Protein AF-0000000074257442 (afdb_homodimer)

Nearest PDB structures (foldseek):
  2ouw-assembly1_B  TM=8.593E-01  e=5.224E-04  Rhodospirillum rubrum
  3bey-assembly1_F  TM=8.291E-01  e=3.309E-03  Methanothermobacter thermautotrophicus str. Delta H
  2cwq-assembly1_C-2  TM=7.389E-01  e=6.241E-03  Thermus thermophilus HB8
  2cwq-assembly1_A  TM=7.006E-01  e=1.763E-02  Thermus thermophilus HB8
  1p8c-assembly1_A  TM=5.938E-01  e=1.399E-02  Thermotoga maritima

Radius of gyration: 20.33 Å; Cα contacts (8 Å, |Δi|>4): 315; chains: 2; bounding box: 44×50×46 Å

Secondary structure (DSSP, 8-state):
---HHHHHHHHHHHSS--GGGGGS-HHHHHHHHHHIIIIIIS--SS-HHHHHHHHHHHHHHTT-HHHHHHHHHHHHHTT--HHHHHHHHHHHHHHHHHHHHHHHTT--HHHHHHHHHHHHHHHHHHHHHHHHH-/---HHHHHHHHHHHSS--GGGGGS-HHHHHHHHHHIIIIIIS--SS-HHHHHHHHHHHHHHTT-HHHHHHHHHHHHHTT--HHHHHHHHHHHHHHHHHHHHHHHTT--HHHHHHHHHHHHHHHHHHHHHHHHH-

Organism: NCBI:txid2743089

InterPro domains:
  IPR003779 Alkyl hydroperoxide reductase AhpD/CMD-like [PF02627] (36-105)
  IPR004675 Alkylhydroperoxidase AhpD core [TIGR00778] (45-93)
  IPR029032 AhpD-like [G3DSA:1.20.1290.10] (2-115)
  IPR029032 AhpD-like [SSF69118] (10-112)

Sequence (268 aa):
MVSDRTRGEIEEYLGQVPSWLESLSDPAADHSWGVVRDLELGETALPNREKSLVALGAAAAMNCPYCIRFHTEEAKLHDVSDEGLAEAVNVAANVKYFSTILHGAEVDMDAFATETDEIAEHIREQEAAAAGADMVSDRTRGEIEEYLGQVPSWLESLSDPAADHSWGVVRDLELGETALPNREKSLVALGAAAAMNCPYCIRFHTEEAKLHDVSDEGLAEAVNVAANVKYFSTILHGAEVDMDAFATETDEIAEHIREQEAAAAGAD

Foldseek 3Di:
DADPVQQVVCCVVVVHDDPCLVVDDPVCSNVVSVCCVPPQVHDDPDDNLVSLLVQCLVCLLVVPPVSVVVSVVSNVVVPQDPVNSVVSNVVSVVVNVVVCVCVVVVPDPVVVVVVVVVVVVVVVVVVVVVVVVD/DADPVQQVVCCVVVVHDDPCLVVDDPVCSPVVSVCCVPPQVHDDPDDNLVVLLVQCLVCLLVVPPVSVVVSVVSNVVVPQDPVNSVVSNVVSVVVNVVVCVCVVVVPDPVVVVVVVVVVVVVVVVVVVVVVVVD

pLDDT: mean 96.99, std 4.07, range [66.0, 99.0]

Solvent-accessible surface area (backbone atoms only — not comparable to full-atom values): 13978 Å² total; per-residue (Å²): 80,58,47,71,71,54,45,53,54,38,28,70,65,36,68,44,69,66,72,72,55,67,69,37,54,53,92,45,26,52,57,54,49,48,48,46,49,56,62,61,71,28,92,59,82,48,55,53,49,54,49,24,40,11,33,25,5,14,19,50,54,66,68,36,69,68,44,34,53,50,25,49,55,49,22,44,77,55,68,47,47,73,65,30,52,52,47,38,46,50,44,11,50,48,49,53,51,51,49,51,52,44,60,74,62,59,58,57,63,67,61,50,52,53,52,47,50,52,27,52,49,42,41,52,50,50,51,52,52,54,63,70,70,109,80,59,46,69,69,55,45,54,52,39,26,69,64,36,67,44,70,67,72,73,56,66,70,36,54,51,91,45,25,53,57,55,49,48,47,46,50,56,62,60,70,28,93,59,82,49,56,52,48,55,50,22,41,11,32,26,4,13,20,50,55,65,69,36,70,68,44,33,55,50,26,47,56,48,22,45,77,54,68,47,46,73,66,31,52,52,47,39,46,50,46,10,50,50,50,53,52,52,49,51,50,43,59,73,63,60,59,56,62,67,60,50,50,52,52,48,51,52,27,50,50,43,40,52,51,50,53,50,51,57,62,71,70,110

Structure (mmCIF, N/CA/C/O backbone):
data_AF-0000000074257442-model_v1
#
loop_
_entity.id
_entity.type
_entity.pdbx_description
1 polymer 'Carboxymuconolactone decarboxylase family protein'
#
loop_
_atom_site.group_PDB
_atom_site.id
_atom_site.type_symbol
_atom_site.label_atom_id
_atom_site.label_alt_id
_atom_site.label_comp_id
_atom_site.label_asym_id
_atom_site.label_entity_id
_atom_site.label_seq_id
_atom_site.pdbx_PDB_ins_code
_atom_site.Cartn_x
_atom_site.Cartn_y
_atom_site.Cartn_z
_atom_site.occupancy
_atom_site.B_iso_or_equiv
_atom_site.auth_seq_id
_atom_site.auth_comp_id
_atom_site.auth_asym_id
_atom_site.auth_atom_id
_atom_site.pdbx_PDB_model_num
ATOM 1 N N . MET A 1 1 ? -9.172 -20.734 -19.703 1 86.62 1 MET A N 1
ATOM 2 C CA . MET A 1 1 ? -7.926 -21.312 -19.203 1 86.62 1 MET A CA 1
ATOM 3 C C . MET A 1 1 ? -6.719 -20.625 -19.828 1 86.62 1 MET A C 1
ATOM 5 O O . MET A 1 1 ? -6.801 -20.109 -20.953 1 86.62 1 MET A O 1
ATOM 9 N N . VAL A 1 2 ? -5.566 -20.594 -18.938 1 92.81 2 VAL A N 1
ATOM 10 C CA . VAL A 1 2 ? -4.332 -20.047 -19.484 1 92.81 2 VAL A CA 1
ATOM 11 C C . VAL A 1 2 ? -3.822 -20.953 -20.609 1 92.81 2 VAL A C 1
ATOM 13 O O . VAL A 1 2 ? -4.059 -22.156 -20.594 1 92.81 2 VAL A O 1
ATOM 16 N N . SER A 1 3 ? -3.15 -20.391 -21.609 1 95.94 3 SER A N 1
ATOM 17 C CA . SER A 1 3 ? -2.549 -21.156 -22.703 1 95.94 3 SER A CA 1
ATOM 18 C C . SER A 1 3 ? -1.467 -22.094 -22.188 1 95.94 3 SER A C 1
ATOM 20 O O . SER A 1 3 ? -0.98 -21.938 -21.062 1 95.94 3 SER A O 1
ATOM 22 N N . ASP A 1 4 ? -1.074 -23 -23.031 1 95.75 4 ASP A N 1
ATOM 23 C CA . ASP A 1 4 ? -0.027 -23.953 -22.672 1 95.75 4 ASP A CA 1
ATOM 24 C C . ASP A 1 4 ? 1.296 -23.234 -22.406 1 95.75 4 ASP A C 1
ATOM 26 O O . ASP A 1 4 ? 2.029 -23.578 -21.484 1 95.75 4 ASP A O 1
ATOM 30 N N . ARG A 1 5 ? 1.595 -22.359 -23.25 1 96.19 5 ARG A N 1
ATOM 31 C CA . ARG A 1 5 ? 2.816 -21.594 -23.078 1 96.19 5 ARG A CA 1
ATOM 32 C C . ARG A 1 5 ? 2.82 -20.859 -21.734 1 96.19 5 ARG A C 1
ATOM 34 O O . ARG A 1 5 ? 3.805 -20.922 -21 1 96.19 5 ARG A O 1
ATOM 41 N N . THR A 1 6 ? 1.759 -20.156 -21.422 1 96.75 6 THR A N 1
ATOM 42 C CA . THR A 1 6 ? 1.626 -19.422 -20.172 1 96.75 6 THR A CA 1
ATOM 43 C C . THR A 1 6 ? 1.656 -20.375 -18.984 1 96.75 6 THR A C 1
ATOM 45 O O . THR A 1 6 ? 2.25 -20.062 -17.953 1 96.75 6 THR A O 1
ATOM 48 N N . ARG A 1 7 ? 0.998 -21.438 -19.156 1 97 7 ARG A N 1
ATOM 49 C CA . ARG A 1 7 ? 1.011 -22.453 -18.109 1 97 7 ARG A CA 1
ATOM 50 C C . ARG A 1 7 ? 2.438 -22.891 -17.781 1 97 7 ARG A C 1
ATOM 52 O O . ARG A 1 7 ? 2.791 -23.016 -16.609 1 97 7 ARG A O 1
ATOM 59 N N . GLY A 1 8 ? 3.236 -23.203 -18.75 1 97 8 GLY A N 1
ATOM 60 C CA . GLY A 1 8 ? 4.633 -23.562 -18.547 1 97 8 GLY A CA 1
ATOM 61 C C . GLY A 1 8 ? 5.422 -22.484 -17.812 1 97 8 GLY A C 1
ATOM 62 O O . GLY A 1 8 ? 6.223 -22.797 -16.922 1 97 8 GLY A O 1
ATOM 63 N N . GLU A 1 9 ? 5.234 -21.281 -18.188 1 96.19 9 GLU A N 1
ATOM 64 C CA . GLU A 1 9 ? 5.906 -20.156 -17.531 1 96.19 9 GLU A CA 1
ATOM 65 C C . GLU A 1 9 ? 5.539 -20.078 -16.047 1 96.19 9 GLU A C 1
ATOM 67 O O . GLU A 1 9 ? 6.406 -19.875 -15.203 1 96.19 9 GLU A O 1
ATOM 72 N N . ILE A 1 10 ? 4.258 -20.172 -15.797 1 97.88 10 ILE A N 1
ATOM 73 C CA . ILE A 1 10 ? 3.77 -20.094 -14.422 1 97.88 10 ILE A CA 1
ATOM 74 C C . ILE A 1 10 ? 4.391 -21.219 -13.594 1 97.88 10 ILE A C 1
ATOM 76 O O . ILE A 1 10 ? 4.887 -20.969 -12.484 1 97.88 10 ILE A O 1
ATOM 80 N N . GLU A 1 11 ? 4.375 -22.422 -14.086 1 97.56 11 GLU A N 1
ATOM 81 C CA . GLU A 1 11 ? 4.949 -23.578 -13.383 1 97.56 11 GLU A CA 1
ATOM 82 C C . GLU A 1 11 ? 6.434 -23.359 -13.102 1 97.56 11 GLU A C 1
ATOM 84 O O . GLU A 1 11 ? 6.93 -23.75 -12.039 1 97.56 11 GLU A O 1
ATOM 89 N N . GLU A 1 12 ? 7.086 -22.828 -14.023 1 95.75 12 GLU A N 1
ATOM 90 C CA . GLU A 1 12 ? 8.508 -22.562 -13.852 1 95.75 12 GLU A CA 1
ATOM 91 C C . GLU A 1 12 ? 8.758 -21.578 -12.711 1 95.75 12 GLU A C 1
ATOM 93 O O . GLU A 1 12 ? 9.641 -21.781 -11.883 1 95.75 12 GLU A O 1
ATOM 98 N N . TYR A 1 13 ? 7.984 -20.578 -12.609 1 95.06 13 TYR A N 1
ATOM 99 C CA . TYR A 1 13 ? 8.203 -19.516 -11.641 1 95.06 13 TYR A CA 1
ATOM 100 C C . TYR A 1 13 ? 7.637 -19.891 -10.273 1 95.06 13 TYR A C 1
ATOM 102 O O . TYR A 1 13 ? 8.266 -19.625 -9.242 1 95.06 13 TYR A O 1
ATOM 110 N N . LEU A 1 14 ? 6.445 -20.438 -10.312 1 97.44 14 LEU A N 1
ATOM 111 C CA . LEU A 1 14 ? 5.707 -20.625 -9.062 1 97.44 14 LEU A CA 1
ATOM 112 C C . LEU A 1 14 ? 5.773 -22.078 -8.609 1 97.44 14 LEU A C 1
ATOM 114 O O . LEU A 1 14 ? 5.328 -22.406 -7.504 1 97.44 14 LEU A O 1
ATOM 118 N N . GLY A 1 15 ? 6.23 -22.984 -9.461 1 97.88 15 GLY A N 1
ATOM 119 C CA . GLY A 1 15 ? 6.316 -24.406 -9.133 1 97.88 15 GLY A CA 1
ATOM 120 C C . GLY A 1 15 ? 5.012 -25.141 -9.352 1 97.88 15 GLY A C 1
ATOM 121 O O . GLY A 1 15 ? 4.965 -26.375 -9.25 1 97.88 15 GLY A O 1
ATOM 122 N N . GLN A 1 16 ? 4.008 -24.469 -9.602 1 98.06 16 GLN A N 1
ATOM 123 C CA . GLN A 1 16 ? 2.668 -24.969 -9.883 1 98.06 16 GLN A CA 1
ATOM 124 C C . GLN A 1 16 ? 1.818 -23.906 -10.578 1 98.06 16 GLN A C 1
ATOM 126 O O . GLN A 1 16 ? 2.182 -22.734 -10.594 1 98.06 16 GLN A O 1
ATOM 131 N N . VAL A 1 17 ? 0.738 -24.328 -11.133 1 97.31 17 VAL A N 1
ATOM 132 C CA . VAL A 1 17 ? -0.287 -23.391 -11.594 1 97.31 17 VAL A CA 1
ATOM 133 C C . VAL A 1 17 ? -1.359 -23.234 -10.523 1 97.31 17 VAL A C 1
ATOM 135 O O . VAL A 1 17 ? -2.098 -24.172 -10.227 1 97.31 17 VAL A O 1
ATOM 138 N N . PRO A 1 18 ? -1.402 -22.047 -9.922 1 96.81 18 PRO A N 1
ATOM 139 C CA . PRO A 1 18 ? -2.432 -21.875 -8.898 1 96.81 18 PRO A CA 1
ATOM 140 C C . PRO A 1 18 ? -3.828 -22.234 -9.398 1 96.81 18 PRO A C 1
ATOM 142 O O . PRO A 1 18 ? -4.203 -21.875 -10.516 1 96.81 18 PRO A O 1
ATOM 145 N N . SER A 1 19 ? -4.605 -22.938 -8.523 1 96 19 SER A N 1
ATOM 146 C CA . SER A 1 19 ? -5.918 -23.438 -8.914 1 96 19 SER A CA 1
ATOM 147 C C . SER A 1 19 ? -6.883 -22.281 -9.203 1 96 19 SER A C 1
ATOM 149 O O . SER A 1 19 ? -7.762 -22.406 -10.055 1 96 19 SER A O 1
ATOM 151 N N . TRP A 1 20 ? -6.723 -21.203 -8.453 1 94.38 20 TRP A N 1
ATOM 152 C CA . TRP A 1 20 ? -7.664 -20.094 -8.57 1 94.38 20 TRP A CA 1
ATOM 153 C C . TRP A 1 20 ? -7.539 -19.422 -9.93 1 94.38 20 TRP A C 1
ATOM 155 O O . TRP A 1 20 ? -8.406 -18.625 -10.32 1 94.38 20 TRP A O 1
ATOM 165 N N . LEU A 1 21 ? -6.508 -19.656 -10.672 1 95.62 21 LEU A N 1
ATOM 166 C CA . LEU A 1 21 ? -6.383 -19.125 -12.023 1 95.62 21 LEU A CA 1
ATOM 167 C C . LEU A 1 21 ? -7.492 -19.656 -12.922 1 95.62 21 LEU A C 1
ATOM 169 O O . LEU A 1 21 ? -7.828 -19.031 -13.938 1 95.62 21 LEU A O 1
ATOM 173 N N . GLU A 1 22 ? -8.039 -20.766 -12.594 1 94.44 22 GLU A N 1
ATOM 174 C CA . GLU A 1 22 ? -9.133 -21.375 -13.359 1 94.44 22 GLU A CA 1
ATOM 175 C C . GLU A 1 22 ? -10.391 -20.516 -13.289 1 94.44 22 GLU A C 1
ATOM 177 O O . GLU A 1 22 ? -11.32 -20.703 -14.078 1 94.44 22 GLU A O 1
ATOM 182 N N . SER A 1 23 ? -10.438 -19.609 -12.344 1 95.75 23 SER A N 1
ATOM 183 C CA . SER A 1 23 ? -11.594 -18.734 -12.188 1 95.75 23 SER A CA 1
ATOM 184 C C . SER A 1 23 ? -11.562 -17.578 -13.188 1 95.75 23 SER A C 1
ATOM 186 O O . SER A 1 23 ? -12.523 -16.828 -13.305 1 95.75 23 SER A O 1
ATOM 188 N N . LEU A 1 24 ? -10.477 -17.406 -13.906 1 97.12 24 LEU A N 1
ATOM 189 C CA . LEU A 1 24 ? -10.359 -16.359 -14.914 1 97.12 24 LEU A CA 1
ATOM 190 C C . LEU A 1 24 ? -11.016 -16.797 -16.219 1 97.12 24 LEU A C 1
ATOM 192 O O . LEU A 1 24 ? -10.906 -17.953 -16.625 1 97.12 24 LEU A O 1
ATOM 196 N N . SER A 1 25 ? -11.719 -15.812 -16.844 1 96.75 25 SER A N 1
ATOM 197 C CA . SER A 1 25 ? -12.234 -16.078 -18.188 1 96.75 25 SER A CA 1
ATOM 198 C C . SER A 1 25 ? -11.109 -16.234 -19.203 1 96.75 25 SER A C 1
ATOM 200 O O . SER A 1 25 ? -10.062 -15.594 -19.062 1 96.75 25 SER A O 1
ATOM 202 N N . ASP A 1 26 ? -11.398 -16.938 -20.234 1 95.5 26 ASP A N 1
ATOM 203 C CA . ASP A 1 26 ? -10.375 -17.281 -21.219 1 95.5 26 ASP A CA 1
ATOM 204 C C . ASP A 1 26 ? -9.75 -16.016 -21.812 1 95.5 26 ASP A C 1
ATOM 206 O O . ASP A 1 26 ? -8.523 -15.906 -21.891 1 95.5 26 ASP A O 1
ATOM 210 N N . PRO A 1 27 ? -10.469 -15.039 -22.172 1 97 27 PRO A N 1
ATOM 211 C CA . PRO A 1 27 ? -9.875 -13.852 -22.797 1 97 27 PRO A CA 1
ATOM 212 C C . PRO A 1 27 ? -8.992 -13.055 -21.828 1 97 27 PRO A C 1
ATOM 214 O O . PRO A 1 27 ? -8.164 -12.25 -22.266 1 97 27 PRO A O 1
ATOM 217 N N . ALA A 1 28 ? -9.117 -13.344 -20.578 1 97.69 28 ALA A N 1
ATOM 218 C CA . ALA A 1 28 ? -8.398 -12.547 -19.578 1 97.69 28 ALA A CA 1
ATOM 219 C C . ALA A 1 28 ? -7.207 -13.312 -19.016 1 97.69 28 ALA A C 1
ATOM 221 O O . ALA A 1 28 ? -6.297 -12.719 -18.438 1 97.69 28 ALA A O 1
ATOM 222 N N . ALA A 1 29 ? -7.254 -14.586 -19.141 1 97.12 29 ALA A N 1
ATOM 223 C CA . ALA A 1 29 ? -6.371 -15.453 -18.359 1 97.12 29 ALA A CA 1
ATOM 224 C C . ALA A 1 29 ? -4.906 -15.156 -18.672 1 97.12 29 ALA A C 1
ATOM 226 O O . ALA A 1 29 ? -4.137 -14.805 -17.781 1 97.12 29 ALA A O 1
ATOM 227 N N . ASP A 1 30 ? -4.469 -15.172 -19.938 1 97.69 30 ASP A N 1
ATOM 228 C CA . ASP A 1 30 ? -3.074 -14.961 -20.312 1 97.69 30 ASP A CA 1
ATOM 229 C C . ASP A 1 30 ? -2.641 -13.523 -20.016 1 97.69 30 ASP A C 1
ATOM 231 O O . ASP A 1 30 ? -1.504 -13.289 -19.609 1 97.69 30 ASP A O 1
ATOM 235 N N . HIS A 1 31 ? -3.527 -12.633 -20.266 1 97.88 31 HIS A N 1
ATOM 236 C CA . HIS A 1 31 ? -3.215 -11.227 -20.016 1 97.88 31 HIS A CA 1
ATOM 237 C C . HIS A 1 31 ? -3.041 -10.961 -18.531 1 97.88 31 HIS A C 1
ATOM 239 O O . HIS A 1 31 ? -2.188 -10.164 -18.125 1 97.88 31 HIS A O 1
ATOM 245 N N . SER A 1 32 ? -3.883 -11.625 -17.703 1 97.69 32 SER A N 1
ATOM 246 C CA . SER A 1 32 ? -3.766 -11.477 -16.25 1 97.69 32 SER A CA 1
ATOM 247 C C . SER A 1 32 ? -2.4 -11.953 -15.766 1 97.69 32 SER A C 1
ATOM 249 O O . SER A 1 32 ? -1.768 -11.289 -14.945 1 97.69 32 SER A O 1
ATOM 251 N N . TRP A 1 33 ? -1.953 -13.039 -16.266 1 96.56 33 TRP A N 1
ATOM 252 C CA . TRP A 1 33 ? -0.615 -13.508 -15.93 1 96.56 33 TRP A CA 1
ATOM 253 C C . TRP A 1 33 ? 0.449 -12.547 -16.438 1 96.56 33 TRP A C 1
ATOM 255 O O . TRP A 1 33 ? 1.463 -12.32 -15.781 1 96.56 33 TRP A O 1
ATOM 265 N N . GLY A 1 34 ? 0.272 -12.055 -17.656 1 97.38 34 GLY A N 1
ATOM 266 C CA . GLY A 1 34 ? 1.213 -11.094 -18.219 1 97.38 34 GLY A CA 1
ATOM 267 C C . GLY A 1 34 ? 1.457 -9.906 -17.297 1 97.38 34 GLY A C 1
ATOM 268 O O . GLY A 1 34 ? 2.596 -9.461 -17.141 1 97.38 34 GLY A O 1
ATOM 269 N N . VAL A 1 35 ? 0.395 -9.414 -16.703 1 97.81 35 VAL A N 1
ATOM 270 C CA . VAL A 1 35 ? 0.513 -8.281 -15.789 1 97.81 35 VAL A CA 1
ATOM 271 C C . VAL A 1 35 ? 1.326 -8.695 -14.562 1 97.81 35 VAL A C 1
ATOM 273 O O . VAL A 1 35 ? 2.232 -7.977 -14.141 1 97.81 35 VAL A O 1
ATOM 276 N N . VAL A 1 36 ? 1.017 -9.859 -13.992 1 97.38 36 VAL A N 1
ATOM 277 C CA . VAL A 1 36 ? 1.759 -10.359 -12.844 1 97.38 36 VAL A CA 1
ATOM 278 C C . VAL A 1 36 ? 3.234 -10.516 -13.203 1 97.38 36 VAL A C 1
ATOM 280 O O . VAL A 1 36 ? 4.109 -9.992 -12.508 1 97.38 36 VAL A O 1
ATOM 283 N N . ARG A 1 37 ? 3.568 -11.148 -14.281 1 96.31 37 ARG A N 1
ATOM 284 C CA . ARG A 1 37 ? 4.922 -11.438 -14.742 1 96.31 37 ARG A CA 1
ATOM 285 C C . ARG A 1 37 ? 5.715 -10.156 -14.969 1 96.31 37 ARG A C 1
ATOM 287 O O . ARG A 1 37 ? 6.82 -10 -14.438 1 96.31 37 ARG A O 1
ATOM 294 N N . ASP A 1 38 ? 5.148 -9.242 -15.719 1 97.94 38 ASP A N 1
ATOM 295 C CA . ASP A 1 38 ? 5.91 -8.094 -16.188 1 97.94 38 ASP A CA 1
ATOM 296 C C . ASP A 1 38 ? 5.93 -6.984 -15.133 1 97.94 38 ASP A C 1
ATOM 298 O O . ASP A 1 38 ? 6.93 -6.281 -14.977 1 97.94 38 ASP A O 1
ATOM 302 N N . LEU A 1 39 ? 4.867 -6.789 -14.375 1 98.19 39 LEU A N 1
ATOM 303 C CA . LEU A 1 39 ? 4.773 -5.707 -13.406 1 98.19 39 LEU A CA 1
ATOM 304 C C . LEU A 1 39 ? 5.25 -6.164 -12.031 1 98.19 39 LEU A C 1
ATOM 306 O O . LEU A 1 39 ? 6.102 -5.52 -11.414 1 98.19 39 LEU A O 1
ATOM 310 N N . GLU A 1 40 ? 4.719 -7.242 -11.578 1 96.31 40 GLU A N 1
ATOM 311 C CA . GLU A 1 40 ? 4.949 -7.629 -10.188 1 96.31 40 GLU A CA 1
ATOM 312 C C . GLU A 1 40 ? 6.27 -8.383 -10.039 1 96.31 40 GLU A C 1
ATOM 314 O O . GLU A 1 40 ? 7.004 -8.172 -9.078 1 96.31 40 GLU A O 1
ATOM 319 N N . LEU A 1 41 ? 6.582 -9.242 -11 1 95.19 41 LEU A N 1
ATOM 320 C CA . LEU A 1 41 ? 7.762 -10.086 -10.875 1 95.19 41 LEU A CA 1
ATOM 321 C C . LEU A 1 41 ? 8.953 -9.477 -11.617 1 95.19 41 LEU A C 1
ATOM 323 O O . LEU A 1 41 ? 10.102 -9.789 -11.312 1 95.19 41 LEU A O 1
ATOM 327 N N . GLY A 1 42 ? 8.633 -8.648 -12.641 1 95.94 42 GLY A N 1
ATOM 328 C CA . GLY A 1 42 ? 9.68 -8.094 -13.484 1 95.94 42 GLY A CA 1
ATOM 329 C C . GLY A 1 42 ? 10.461 -6.984 -12.805 1 95.94 42 GLY A C 1
ATOM 330 O O . GLY A 1 42 ? 10.055 -6.48 -11.758 1 95.94 42 GLY A O 1
ATOM 331 N N . GLU A 1 43 ? 11.672 -6.711 -13.406 1 97 43 GLU A N 1
ATOM 332 C CA . GLU A 1 43 ? 12.445 -5.543 -13 1 97 43 GLU A CA 1
ATOM 333 C C . GLU A 1 43 ? 11.875 -4.266 -13.602 1 97 43 GLU A C 1
ATOM 335 O O . GLU A 1 43 ? 11.852 -4.105 -14.828 1 97 43 GLU A O 1
ATOM 340 N N . THR A 1 44 ? 11.383 -3.398 -12.766 1 98.06 44 THR A N 1
ATOM 341 C CA . THR A 1 44 ? 10.766 -2.145 -13.18 1 98.06 44 THR A CA 1
ATOM 342 C C . THR A 1 44 ? 11.328 -0.972 -12.383 1 98.06 44 THR A C 1
ATOM 344 O O . THR A 1 44 ? 12.445 -1.044 -11.867 1 98.06 44 THR A O 1
ATOM 347 N N . ALA A 1 45 ? 10.625 0.165 -12.383 1 98.56 45 ALA A N 1
ATOM 348 C CA . ALA A 1 45 ? 11.102 1.358 -11.688 1 98.56 45 ALA A CA 1
ATOM 349 C C . ALA A 1 45 ? 11.156 1.133 -10.18 1 98.56 45 ALA A C 1
ATOM 351 O O . ALA A 1 45 ? 12.016 1.687 -9.492 1 98.56 45 ALA A O 1
ATOM 352 N N . LEU A 1 46 ? 10.188 0.382 -9.633 1 98.75 46 LEU A N 1
ATOM 353 C CA . LEU A 1 46 ? 10.195 0.009 -8.219 1 98.75 46 LEU A CA 1
ATOM 354 C C . LEU A 1 46 ? 10.82 -1.372 -8.031 1 98.75 46 LEU A C 1
ATOM 356 O O . LEU A 1 46 ? 10.508 -2.303 -8.781 1 98.75 46 LEU A O 1
ATOM 360 N N . PRO A 1 47 ? 11.742 -1.463 -7.066 1 98.62 47 PRO A N 1
ATOM 361 C CA . PRO A 1 47 ? 12.188 -2.809 -6.699 1 98.62 47 PRO A CA 1
ATOM 362 C C . PRO A 1 47 ? 11.039 -3.703 -6.23 1 98.62 47 PRO A C 1
ATOM 364 O O . PRO A 1 47 ? 10.039 -3.207 -5.707 1 98.62 47 PRO A O 1
ATOM 367 N N . ASN A 1 48 ? 11.195 -5.02 -6.348 1 98.38 48 ASN A N 1
ATOM 368 C CA . ASN A 1 48 ? 10.148 -5.977 -6.016 1 98.38 48 ASN A CA 1
ATOM 369 C C . ASN A 1 48 ? 9.75 -5.887 -4.543 1 98.38 48 ASN A C 1
ATOM 371 O O . ASN A 1 48 ? 8.586 -6.082 -4.195 1 98.38 48 ASN A O 1
ATOM 375 N N . ARG A 1 49 ? 10.734 -5.609 -3.654 1 98.69 49 ARG A N 1
ATOM 376 C CA . ARG A 1 49 ? 10.414 -5.402 -2.244 1 98.69 49 ARG A CA 1
ATOM 377 C C . ARG A 1 49 ? 9.391 -4.289 -2.074 1 98.69 49 ARG A C 1
ATOM 379 O O . ARG A 1 49 ? 8.406 -4.449 -1.343 1 98.69 49 ARG A O 1
ATOM 386 N N . GLU A 1 50 ? 9.609 -3.195 -2.738 1 98.94 50 GLU A N 1
ATOM 387 C CA . GLU A 1 50 ? 8.695 -2.061 -2.639 1 98.94 50 GLU A CA 1
ATOM 388 C C . GLU A 1 50 ? 7.332 -2.391 -3.248 1 98.94 50 GLU A C 1
ATOM 390 O O . GLU A 1 50 ? 6.293 -2.02 -2.695 1 98.94 50 GLU A O 1
ATOM 395 N N . LYS A 1 51 ? 7.312 -3.078 -4.375 1 98.94 51 LYS A N 1
ATOM 396 C CA . LYS A 1 51 ? 6.043 -3.477 -4.973 1 98.94 51 LYS A CA 1
ATOM 397 C C . LYS A 1 51 ? 5.258 -4.398 -4.043 1 98.94 51 LYS A C 1
ATOM 399 O O . LYS A 1 51 ? 4.035 -4.297 -3.945 1 98.94 51 LYS A O 1
ATOM 404 N N . SER A 1 52 ? 5.941 -5.312 -3.387 1 98.88 52 SER A N 1
ATOM 405 C CA . SER A 1 52 ? 5.27 -6.207 -2.455 1 98.88 52 SER A CA 1
ATOM 406 C C . SER A 1 52 ? 4.652 -5.438 -1.292 1 98.88 52 SER A C 1
ATOM 408 O O . SER A 1 52 ? 3.57 -5.781 -0.813 1 98.88 52 SER A O 1
ATOM 410 N N . LEU A 1 53 ? 5.285 -4.406 -0.838 1 98.94 53 LEU A N 1
ATOM 411 C CA . LEU A 1 53 ? 4.789 -3.57 0.25 1 98.94 53 LEU A CA 1
ATOM 412 C C . LEU A 1 53 ? 3.6 -2.734 -0.207 1 98.94 53 LEU A C 1
ATOM 414 O O . LEU A 1 53 ? 2.623 -2.58 0.532 1 98.94 53 LEU A O 1
ATOM 418 N N . VAL A 1 54 ? 3.664 -2.186 -1.431 1 99 54 VAL A N 1
ATOM 419 C CA . VAL A 1 54 ? 2.52 -1.5 -2.02 1 99 54 VAL A CA 1
ATOM 420 C C . VAL A 1 54 ? 1.317 -2.441 -2.059 1 99 54 VAL A C 1
ATOM 422 O O . VAL A 1 54 ? 0.216 -2.07 -1.646 1 99 54 VAL A O 1
ATOM 425 N N . ALA A 1 55 ? 1.558 -3.621 -2.512 1 99 55 ALA A N 1
ATOM 426 C CA . ALA A 1 55 ? 0.498 -4.617 -2.648 1 99 55 ALA A CA 1
ATOM 427 C C . ALA A 1 55 ? -0.099 -4.973 -1.289 1 99 55 ALA A C 1
ATOM 429 O O . ALA A 1 55 ? -1.319 -5.09 -1.152 1 99 55 ALA A O 1
ATOM 430 N N . LEU A 1 56 ? 0.754 -5.137 -0.327 1 98.94 56 LEU A N 1
ATOM 431 C CA . LEU A 1 56 ? 0.272 -5.445 1.015 1 98.94 56 LEU A CA 1
ATOM 432 C C . LEU A 1 56 ? -0.566 -4.301 1.568 1 98.94 56 LEU A C 1
ATOM 434 O O . LEU A 1 56 ? -1.604 -4.527 2.193 1 98.94 56 LEU A O 1
ATOM 438 N N . GLY A 1 57 ? -0.088 -3.088 1.404 1 98.94 57 GLY A N 1
ATOM 439 C CA . GLY A 1 57 ? -0.885 -1.942 1.813 1 98.94 57 GLY A CA 1
ATOM 440 C C . GLY A 1 57 ? -2.262 -1.915 1.176 1 98.94 57 GLY 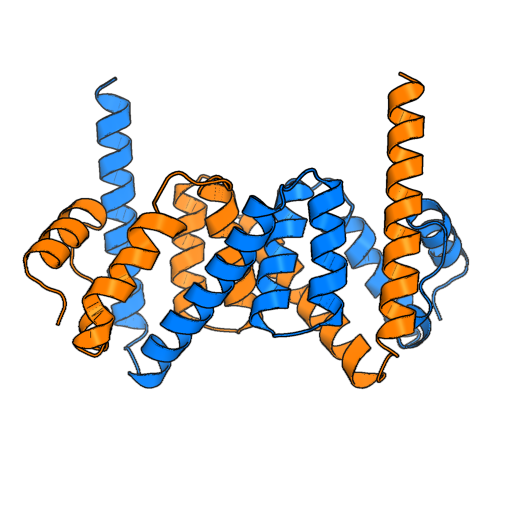A C 1
ATOM 441 O O . GLY A 1 57 ? -3.264 -1.689 1.858 1 98.94 57 GLY A O 1
ATOM 442 N N . ALA A 1 58 ? -2.309 -2.137 -0.118 1 98.94 58 ALA A N 1
ATOM 443 C CA . ALA A 1 58 ? -3.578 -2.18 -0.841 1 98.94 58 ALA A CA 1
ATOM 444 C C . ALA A 1 58 ? -4.477 -3.293 -0.308 1 98.94 58 ALA A C 1
ATOM 446 O O . ALA A 1 58 ? -5.66 -3.072 -0.05 1 98.94 58 ALA A O 1
ATOM 447 N N . ALA A 1 59 ? -3.93 -4.469 -0.133 1 98.94 59 ALA A N 1
ATOM 448 C CA . ALA A 1 59 ? -4.664 -5.633 0.358 1 98.94 59 ALA A CA 1
ATOM 449 C C . ALA A 1 59 ? -5.277 -5.355 1.728 1 98.94 59 ALA A C 1
ATOM 451 O O . ALA A 1 59 ? -6.453 -5.66 1.961 1 98.94 59 ALA A O 1
ATOM 452 N N . ALA A 1 60 ? -4.461 -4.793 2.59 1 98.94 60 ALA A N 1
ATOM 453 C CA . ALA A 1 60 ? -4.91 -4.484 3.945 1 98.94 60 ALA A CA 1
ATOM 454 C C . ALA A 1 60 ? -6.039 -3.457 3.93 1 98.94 60 ALA A C 1
ATOM 456 O O . ALA A 1 60 ? -7.027 -3.6 4.656 1 98.94 60 ALA A O 1
ATOM 457 N N . ALA A 1 61 ? -5.871 -2.475 3.115 1 98.81 61 ALA A N 1
ATOM 458 C CA . ALA A 1 61 ? -6.883 -1.425 3.035 1 98.81 61 ALA A CA 1
ATOM 459 C C . ALA A 1 61 ? -8.219 -1.982 2.549 1 98.81 61 ALA A C 1
ATOM 461 O O . ALA A 1 61 ? -9.281 -1.485 2.928 1 98.81 61 ALA A O 1
ATOM 462 N N . MET A 1 62 ? -8.164 -2.996 1.765 1 98.62 62 MET A N 1
ATOM 463 C CA . MET A 1 62 ? -9.367 -3.598 1.205 1 98.62 62 MET A CA 1
ATOM 464 C C . MET A 1 62 ? -9.914 -4.688 2.123 1 98.62 62 MET A C 1
ATOM 466 O O . MET A 1 62 ? -10.953 -5.285 1.84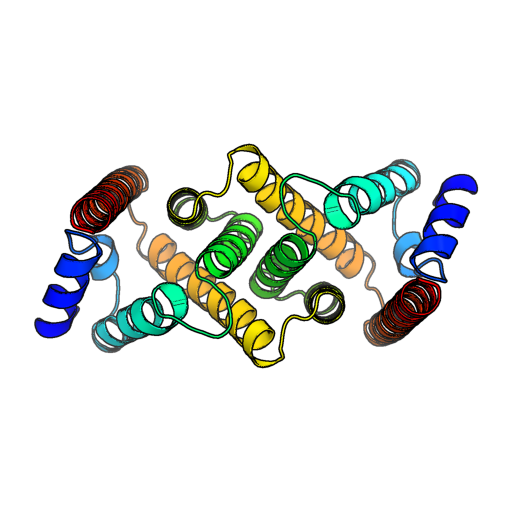2 1 98.62 62 MET A O 1
ATOM 470 N N . ASN A 1 63 ? -9.242 -5.02 3.186 1 98.69 63 ASN A N 1
ATOM 471 C CA . ASN A 1 63 ? -9.586 -6.125 4.074 1 98.69 63 ASN A CA 1
ATOM 472 C C . ASN A 1 63 ? -9.75 -7.43 3.305 1 98.69 63 ASN A C 1
ATOM 474 O O . ASN A 1 63 ? -10.711 -8.172 3.521 1 98.69 63 ASN A O 1
ATOM 478 N N . CYS A 1 64 ? -8.969 -7.734 2.311 1 98.81 64 CYS A N 1
ATOM 479 C CA . CYS A 1 64 ? -9.039 -8.969 1.535 1 98.81 64 CYS A CA 1
ATOM 480 C C . CYS A 1 64 ? -8.125 -10.031 2.125 1 98.81 64 CYS A C 1
ATOM 482 O O . CYS A 1 64 ? -6.902 -9.945 2 1 98.81 64 CYS A O 1
ATOM 484 N N . PRO A 1 65 ? -8.68 -11.055 2.723 1 98.75 65 PRO A N 1
ATOM 485 C CA . PRO A 1 65 ? -7.82 -12.039 3.391 1 98.75 65 PRO A CA 1
ATOM 486 C C . PRO A 1 65 ? -6.941 -12.812 2.412 1 98.75 65 PRO A C 1
ATOM 488 O O . PRO A 1 65 ? -5.812 -13.18 2.75 1 98.75 65 PRO A O 1
ATOM 491 N N . TYR A 1 66 ? -7.387 -13.094 1.157 1 98.81 66 TYR A N 1
ATOM 492 C CA . TYR A 1 66 ? -6.559 -13.734 0.142 1 98.81 66 TYR A CA 1
ATOM 493 C C . TYR A 1 66 ? -5.297 -12.922 -0.126 1 98.81 66 TYR A C 1
ATOM 495 O O . TYR A 1 66 ? -4.184 -13.438 -0.022 1 98.81 66 TYR A O 1
ATOM 503 N N . CYS A 1 67 ? -5.527 -11.711 -0.363 1 98.94 67 CYS A N 1
ATOM 504 C CA . CYS A 1 67 ? -4.465 -10.82 -0.815 1 98.94 67 CYS A CA 1
ATOM 505 C C . CYS A 1 67 ? -3.49 -10.516 0.317 1 98.94 67 CYS A C 1
ATOM 507 O O . CYS A 1 67 ? -2.283 -10.414 0.092 1 98.94 67 CYS A O 1
ATOM 509 N N . ILE A 1 68 ? -4.051 -10.297 1.503 1 98.94 68 ILE A N 1
ATOM 510 C CA . ILE A 1 68 ? -3.18 -10.078 2.652 1 98.94 68 ILE A CA 1
ATOM 511 C C . ILE A 1 68 ? -2.242 -11.266 2.832 1 98.94 68 ILE A C 1
ATOM 513 O O . ILE A 1 68 ? -1.035 -11.094 3.018 1 98.94 68 ILE A O 1
ATOM 517 N N . ARG A 1 69 ? -2.732 -12.453 2.76 1 98.69 69 ARG A N 1
ATOM 518 C CA . ARG A 1 69 ? -1.906 -13.648 2.891 1 98.69 69 ARG A CA 1
ATOM 519 C C . ARG A 1 69 ? -0.841 -13.703 1.799 1 98.69 69 ARG A C 1
ATOM 521 O O . ARG A 1 69 ? 0.338 -13.922 2.086 1 98.69 69 ARG A O 1
ATOM 528 N N . PHE A 1 70 ? -1.238 -13.531 0.579 1 98.81 70 PHE A N 1
ATOM 529 C CA . PHE A 1 70 ? -0.339 -13.68 -0.559 1 98.81 70 PHE A CA 1
ATOM 530 C C . PHE A 1 70 ? 0.78 -12.648 -0.505 1 98.81 70 PHE A C 1
ATOM 532 O O . PHE A 1 70 ? 1.957 -12.992 -0.631 1 98.81 70 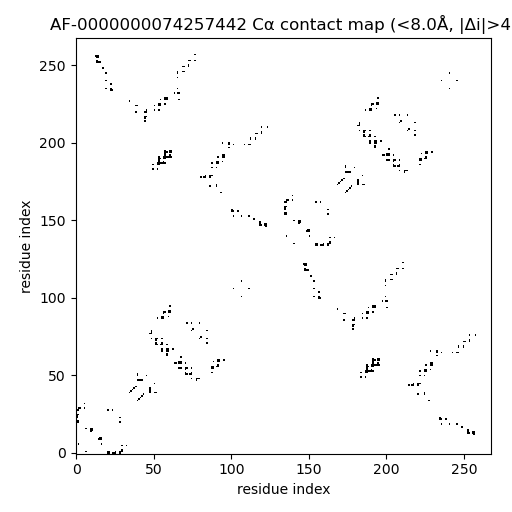PHE A O 1
ATOM 539 N N . HIS A 1 71 ? 0.45 -11.43 -0.274 1 98.88 71 HIS A N 1
ATOM 540 C CA . HIS A 1 71 ? 1.441 -10.367 -0.371 1 98.88 71 HIS A CA 1
ATOM 541 C C . HIS A 1 71 ? 2.271 -10.273 0.904 1 98.88 71 HIS A C 1
ATOM 543 O O . HIS A 1 71 ? 3.375 -9.719 0.891 1 98.88 71 HIS A O 1
ATOM 549 N N . THR A 1 72 ? 1.732 -10.758 2.035 1 98.88 72 THR A N 1
ATOM 550 C CA . THR A 1 72 ? 2.59 -10.953 3.199 1 98.88 72 THR A CA 1
ATOM 551 C C . THR A 1 72 ? 3.725 -11.922 2.875 1 98.88 72 THR A C 1
ATOM 553 O O . THR A 1 72 ? 4.891 -11.633 3.143 1 98.88 72 THR A O 1
ATOM 556 N N . GLU A 1 73 ? 3.404 -13.086 2.33 1 98.75 73 GLU A N 1
ATOM 557 C CA . GLU A 1 73 ? 4.43 -14.055 1.954 1 98.75 73 GLU A CA 1
ATOM 558 C C . GLU A 1 73 ? 5.395 -13.469 0.929 1 98.75 73 GLU A C 1
ATOM 560 O O . GLU A 1 73 ? 6.605 -13.68 1.012 1 98.75 73 GLU A O 1
ATOM 565 N N . GLU A 1 74 ? 4.855 -12.742 -0.023 1 98.56 74 GLU A N 1
ATOM 566 C CA . GLU A 1 74 ? 5.703 -12.086 -1.018 1 98.56 74 GLU A CA 1
ATOM 567 C C . GLU A 1 74 ? 6.711 -11.156 -0.356 1 98.56 74 GLU A C 1
ATOM 569 O O . GLU A 1 74 ? 7.895 -11.164 -0.695 1 98.56 74 GLU A O 1
ATOM 574 N N . ALA A 1 75 ? 6.23 -10.328 0.556 1 98.88 75 ALA A N 1
ATOM 575 C CA . ALA A 1 75 ? 7.105 -9.383 1.25 1 98.88 75 ALA A CA 1
ATOM 576 C C . ALA A 1 75 ? 8.188 -10.117 2.033 1 98.88 75 ALA A C 1
ATOM 578 O O . ALA A 1 75 ? 9.336 -9.664 2.08 1 98.88 75 ALA A O 1
ATOM 579 N N . LYS A 1 76 ? 7.848 -11.211 2.645 1 98.75 76 LYS A N 1
ATOM 580 C CA . LYS A 1 76 ? 8.828 -12.008 3.377 1 98.75 76 LYS A CA 1
ATOM 581 C C . LYS A 1 76 ? 9.922 -12.523 2.447 1 98.75 76 LYS A C 1
ATOM 583 O O . LYS A 1 76 ? 11.094 -12.578 2.826 1 98.75 76 LYS A O 1
ATOM 588 N N . LEU A 1 77 ? 9.578 -12.914 1.256 1 98.12 77 LEU A N 1
ATOM 589 C CA . LEU A 1 77 ? 10.547 -13.383 0.271 1 98.12 77 LEU A CA 1
ATOM 590 C C . LEU A 1 77 ? 11.562 -12.289 -0.05 1 98.12 77 LEU A C 1
ATOM 592 O O . LEU A 1 77 ? 12.672 -12.578 -0.508 1 98.12 77 LEU A O 1
ATOM 596 N N . HIS A 1 78 ? 11.156 -11.047 0.172 1 97.88 78 HIS A N 1
ATOM 597 C CA . HIS A 1 78 ? 12.047 -9.922 -0.078 1 97.88 78 HIS A CA 1
ATOM 598 C C . HIS A 1 78 ? 12.594 -9.352 1.226 1 97.88 78 HIS A C 1
ATOM 600 O O . HIS A 1 78 ? 12.867 -8.156 1.318 1 97.88 78 HIS A O 1
ATOM 606 N N . ASP A 1 79 ? 12.555 -10.078 2.258 1 97.88 79 ASP A N 1
ATOM 607 C CA . ASP A 1 79 ? 13.258 -9.875 3.52 1 97.88 79 ASP A CA 1
ATOM 608 C C . ASP A 1 79 ? 12.625 -8.742 4.328 1 97.88 79 ASP A C 1
ATOM 610 O O . ASP A 1 79 ? 13.312 -8.039 5.066 1 97.88 79 ASP A O 1
ATOM 614 N N . VAL A 1 80 ? 11.391 -8.516 4.133 1 98.81 80 VAL A N 1
ATOM 615 C CA . VAL A 1 80 ? 10.672 -7.641 5.055 1 98.81 80 VAL A CA 1
ATOM 616 C C . VAL A 1 80 ? 10.477 -8.344 6.395 1 98.81 80 VAL A C 1
ATOM 618 O O . VAL A 1 80 ? 9.969 -9.469 6.445 1 98.81 80 VAL A O 1
ATOM 621 N N . SER A 1 81 ? 10.922 -7.699 7.484 1 98.81 81 SER A N 1
ATOM 622 C CA . SER A 1 81 ? 10.836 -8.289 8.812 1 98.81 81 SER A CA 1
ATOM 623 C C . SER A 1 81 ? 9.398 -8.344 9.305 1 98.81 81 SER A C 1
ATOM 625 O O . SER A 1 81 ? 8.523 -7.672 8.758 1 98.81 81 SER A O 1
ATOM 627 N N . ASP A 1 82 ? 9.164 -9.117 10.336 1 98.75 82 ASP A N 1
ATOM 628 C CA . ASP A 1 82 ? 7.84 -9.164 10.953 1 98.75 82 ASP A CA 1
ATOM 629 C C . ASP A 1 82 ? 7.402 -7.773 11.414 1 98.75 82 ASP A C 1
ATOM 631 O O . ASP A 1 82 ? 6.227 -7.418 11.297 1 98.75 82 ASP A O 1
ATOM 635 N N . GLU A 1 83 ? 8.297 -7.047 11.984 1 98.75 83 GLU A N 1
ATOM 636 C CA . GLU A 1 83 ? 7.996 -5.684 12.406 1 98.75 83 GLU A CA 1
ATOM 637 C C . GLU A 1 83 ? 7.637 -4.801 11.211 1 98.75 83 GLU A C 1
ATOM 639 O O . GLU A 1 83 ? 6.715 -3.984 11.297 1 98.75 83 GLU A O 1
ATOM 644 N N . GLY A 1 84 ? 8.375 -4.969 10.117 1 98.88 84 GLY A N 1
ATOM 645 C CA . GLY A 1 84 ? 8.055 -4.242 8.898 1 98.88 84 GLY A CA 1
ATOM 646 C C . GLY A 1 84 ? 6.676 -4.566 8.352 1 98.88 84 GLY A C 1
ATOM 647 O O . GLY A 1 84 ? 5.961 -3.678 7.891 1 98.88 84 GLY A O 1
ATOM 648 N N . LEU A 1 85 ? 6.32 -5.82 8.398 1 98.94 85 LEU A N 1
ATOM 649 C CA . LEU A 1 85 ? 4.992 -6.242 7.957 1 98.94 85 LEU A CA 1
ATOM 650 C C . LEU A 1 85 ? 3.908 -5.602 8.82 1 98.94 85 LEU A C 1
ATOM 652 O O . LEU A 1 85 ? 2.912 -5.098 8.297 1 98.94 85 LEU A O 1
ATOM 656 N N . ALA A 1 86 ? 4.102 -5.633 10.109 1 98.88 86 ALA A N 1
ATOM 657 C CA . ALA A 1 86 ? 3.145 -5.008 11.023 1 98.88 86 ALA A CA 1
ATOM 658 C C . ALA A 1 86 ? 3.023 -3.512 10.75 1 98.88 86 ALA A C 1
ATOM 660 O O . ALA A 1 86 ? 1.921 -2.961 10.75 1 98.88 86 ALA A O 1
ATOM 661 N N . GLU A 1 87 ? 4.137 -2.883 10.508 1 98.88 87 GLU A N 1
ATOM 662 C CA . GLU A 1 87 ? 4.133 -1.454 10.211 1 98.88 87 GLU A CA 1
ATOM 663 C C . GLU A 1 87 ? 3.367 -1.159 8.922 1 98.88 87 GLU A C 1
ATOM 665 O O . GLU A 1 87 ? 2.627 -0.178 8.844 1 98.88 87 GLU A O 1
ATOM 670 N N . ALA A 1 88 ? 3.576 -1.96 7.891 1 98.94 88 ALA A N 1
ATOM 671 C CA . ALA A 1 88 ? 2.863 -1.766 6.629 1 98.94 88 ALA A CA 1
ATOM 672 C C . ALA A 1 88 ? 1.353 -1.796 6.844 1 98.94 88 ALA A C 1
ATOM 674 O O . ALA A 1 88 ? 0.629 -0.939 6.332 1 98.94 88 ALA A O 1
ATOM 675 N N . VAL A 1 89 ? 0.92 -2.744 7.621 1 98.94 89 VAL A N 1
ATOM 676 C CA . VAL A 1 89 ? -0.508 -2.867 7.895 1 98.94 89 VAL A CA 1
ATOM 677 C C . VAL A 1 89 ? -0.983 -1.673 8.719 1 98.94 89 VAL A C 1
ATOM 679 O O . VAL A 1 89 ? -2.064 -1.133 8.477 1 98.94 89 VAL A O 1
ATOM 682 N N . ASN A 1 90 ? -0.202 -1.252 9.688 1 98.94 90 ASN A N 1
ATOM 683 C CA . ASN A 1 90 ? -0.566 -0.096 10.5 1 98.94 90 ASN A CA 1
ATOM 684 C C . ASN A 1 90 ? -0.62 1.181 9.672 1 98.94 90 ASN A C 1
ATOM 686 O O . ASN A 1 90 ? -1.477 2.037 9.891 1 98.94 90 ASN A O 1
ATOM 690 N N . VAL A 1 91 ? 0.31 1.306 8.742 1 98.94 91 VAL A N 1
ATOM 691 C CA . VAL A 1 91 ? 0.288 2.451 7.84 1 98.94 91 VAL A CA 1
ATOM 692 C C . VAL A 1 91 ? -1.009 2.449 7.035 1 98.94 91 VAL A C 1
ATOM 694 O O . VAL A 1 91 ? -1.688 3.473 6.934 1 98.94 91 VAL A O 1
ATOM 697 N N . ALA A 1 92 ? -1.341 1.317 6.469 1 98.94 92 ALA A N 1
ATOM 698 C CA . ALA A 1 92 ? -2.588 1.207 5.719 1 98.94 92 ALA A CA 1
ATOM 699 C C . ALA A 1 92 ? -3.791 1.538 6.598 1 98.94 92 ALA A C 1
ATOM 701 O O . ALA A 1 92 ? -4.727 2.203 6.152 1 98.94 92 ALA A O 1
ATOM 702 N N . ALA A 1 93 ? -3.793 1.056 7.816 1 98.94 93 ALA A N 1
ATOM 703 C CA . ALA A 1 93 ? -4.871 1.349 8.758 1 98.94 93 ALA A CA 1
ATOM 704 C C . ALA A 1 93 ? -4.988 2.85 9.008 1 98.94 93 ALA A C 1
ATOM 706 O O . ALA A 1 93 ? -6.094 3.385 9.094 1 98.94 93 ALA A O 1
ATOM 707 N N . ASN A 1 94 ? -3.893 3.461 9.164 1 98.81 94 ASN A N 1
ATOM 708 C CA . ASN A 1 94 ? -3.887 4.902 9.383 1 98.81 94 ASN A CA 1
ATOM 709 C C . ASN A 1 94 ? -4.461 5.652 8.18 1 98.81 94 ASN A C 1
ATOM 711 O O . ASN A 1 94 ? -5.172 6.645 8.344 1 98.81 94 ASN A O 1
ATOM 715 N N . VAL A 1 95 ? -4.082 5.238 6.965 1 98.88 95 VAL A N 1
ATOM 716 C CA . VAL A 1 95 ? -4.645 5.84 5.762 1 98.88 95 VAL A CA 1
ATOM 717 C C . VAL A 1 95 ? -6.164 5.703 5.781 1 98.88 95 VAL A C 1
ATOM 719 O O . VAL A 1 95 ? -6.887 6.664 5.5 1 98.88 95 VAL A O 1
ATOM 722 N N . LYS A 1 96 ? -6.668 4.504 6.125 1 98.81 96 LYS A N 1
ATOM 723 C CA . LYS A 1 96 ? -8.109 4.293 6.219 1 98.81 96 LYS A CA 1
ATOM 724 C C . LYS A 1 96 ? -8.734 5.215 7.258 1 98.81 96 LYS A C 1
ATOM 726 O O . LYS A 1 96 ? -9.828 5.746 7.047 1 98.81 96 LYS A O 1
ATOM 731 N N . TYR A 1 97 ? -8.125 5.359 8.383 1 98.69 97 TYR A N 1
ATOM 732 C CA . TYR A 1 97 ? -8.594 6.219 9.461 1 98.69 97 TYR A CA 1
ATOM 733 C C . TYR A 1 97 ? -8.773 7.652 8.984 1 98.69 97 TYR A C 1
ATOM 735 O O . TYR A 1 97 ? -9.875 8.211 9.062 1 98.69 97 TYR A O 1
ATOM 743 N N . PHE A 1 98 ? -7.754 8.234 8.398 1 98.5 98 PHE A N 1
ATOM 744 C CA . PHE A 1 98 ? -7.828 9.633 7.988 1 98.5 98 PHE A CA 1
ATOM 745 C C . PHE A 1 98 ? -8.727 9.789 6.77 1 98.5 98 PHE A C 1
ATOM 747 O O . PHE A 1 98 ? -9.406 10.812 6.617 1 98.5 98 PHE A O 1
ATOM 754 N N . SER A 1 99 ? -8.703 8.797 5.879 1 98.81 99 SER A N 1
ATOM 755 C CA . SER A 1 99 ? -9.68 8.805 4.793 1 98.81 99 SER A CA 1
ATOM 756 C C . SER A 1 99 ? -11.094 8.977 5.324 1 98.81 99 SER A C 1
ATOM 758 O O . SER A 1 99 ? -11.859 9.805 4.82 1 98.81 99 SER A O 1
ATOM 760 N N . THR A 1 100 ? -11.477 8.18 6.289 1 98.75 100 THR A N 1
ATOM 761 C CA . THR A 1 100 ? -12.805 8.227 6.883 1 98.75 100 THR A CA 1
ATOM 762 C C . THR A 1 100 ? -13.094 9.609 7.453 1 98.75 100 THR A C 1
ATOM 764 O O . THR A 1 100 ? -14.18 10.156 7.242 1 98.75 100 THR A O 1
ATOM 767 N N . ILE A 1 101 ? -12.156 10.195 8.148 1 98.44 101 ILE A N 1
ATOM 768 C CA . ILE A 1 101 ? -12.32 11.508 8.742 1 98.44 101 ILE A CA 1
ATOM 769 C C . ILE A 1 101 ? -12.547 12.555 7.652 1 98.44 101 ILE A C 1
ATOM 771 O O . ILE A 1 101 ? -13.484 13.352 7.73 1 98.44 101 ILE A O 1
ATOM 775 N N . LEU A 1 102 ? -11.703 12.531 6.645 1 98.62 102 LEU A N 1
ATOM 776 C CA . LEU A 1 102 ? -11.75 13.539 5.586 1 98.62 102 LEU A CA 1
ATOM 777 C C . LEU A 1 102 ? -13.055 13.453 4.809 1 98.62 102 LEU A C 1
ATOM 779 O O . LEU A 1 102 ? -13.695 14.477 4.555 1 98.62 102 LEU A O 1
ATOM 783 N N . HIS A 1 103 ? -13.469 12.305 4.441 1 98.75 103 HIS A N 1
ATOM 784 C CA . HIS A 1 103 ? -14.734 12.125 3.74 1 98.75 103 HIS A CA 1
ATOM 785 C C . HIS A 1 103 ? -15.914 12.469 4.645 1 98.75 103 HIS A C 1
ATOM 787 O O . HIS A 1 103 ? -16.844 13.156 4.219 1 98.75 103 HIS A O 1
ATOM 793 N N . GLY A 1 104 ? -15.906 11.93 5.848 1 98.44 104 GLY A N 1
ATOM 794 C CA . GLY A 1 104 ? -16.984 12.188 6.781 1 98.44 104 GLY A CA 1
ATOM 795 C C . GLY A 1 104 ? -17.188 13.664 7.074 1 98.44 104 GLY A C 1
ATOM 796 O O . GLY A 1 104 ? -18.312 14.117 7.262 1 98.44 104 GLY A O 1
ATOM 797 N N . ALA A 1 105 ? -16.109 14.383 7.148 1 98.19 105 ALA A N 1
ATOM 798 C CA . ALA A 1 105 ? -16.156 15.82 7.414 1 98.19 105 ALA A CA 1
ATOM 799 C C . ALA A 1 105 ? -16.438 16.609 6.137 1 98.19 105 ALA A C 1
ATOM 801 O O . ALA A 1 105 ? -16.578 17.828 6.172 1 98.19 105 ALA A O 1
ATOM 802 N N . GLU A 1 106 ? -16.438 15.938 5 1 98.25 106 GLU A N 1
ATOM 803 C CA . GLU A 1 106 ? -16.672 16.562 3.699 1 98.25 106 GLU A CA 1
ATOM 804 C C . GLU A 1 106 ? -15.703 17.703 3.445 1 98.25 106 GLU A C 1
ATOM 806 O O . GLU A 1 106 ? -16.109 18.797 3.074 1 98.25 106 GLU A O 1
ATOM 811 N N . VAL A 1 107 ? -14.5 17.375 3.688 1 98.38 107 VAL A N 1
ATOM 812 C CA . VAL A 1 107 ? -13.453 18.375 3.49 1 98.38 107 VAL A CA 1
ATOM 813 C C . VAL A 1 107 ? -13.438 18.828 2.031 1 98.38 107 VAL A C 1
ATOM 815 O O . VAL A 1 107 ? -13.586 18 1.12 1 98.38 107 VAL A O 1
ATOM 818 N N . ASP A 1 108 ? -13.258 20.141 1.836 1 98.38 108 ASP A N 1
ATOM 819 C CA . ASP A 1 108 ? -13.172 20.67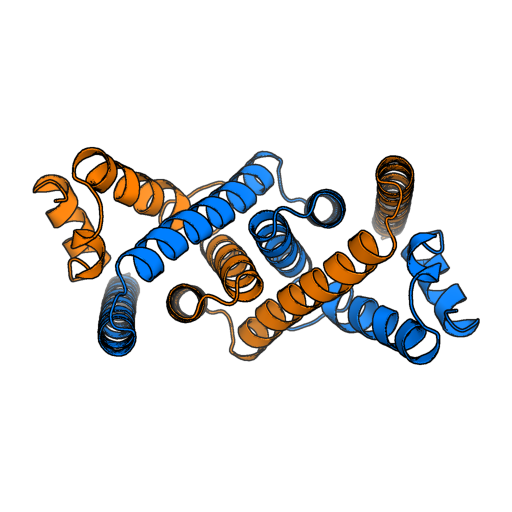2 0.48 1 98.38 108 ASP A CA 1
ATOM 820 C C . ASP A 1 108 ? -11.891 20.203 -0.214 1 98.38 108 ASP A C 1
ATOM 822 O O . ASP A 1 108 ? -10.789 20.5 0.244 1 98.38 108 ASP A O 1
ATOM 826 N N . MET A 1 109 ? -12.023 19.562 -1.291 1 98.25 109 MET A N 1
ATOM 827 C CA . MET A 1 109 ? -10.898 18.922 -1.965 1 98.25 109 MET A CA 1
ATOM 828 C C . MET A 1 109 ? -9.898 19.969 -2.447 1 98.25 109 MET A C 1
ATOM 830 O O . MET A 1 109 ? -8.688 19.75 -2.395 1 98.25 109 MET A O 1
ATOM 834 N N . ASP A 1 110 ? -10.383 21.062 -2.955 1 98.31 110 ASP A N 1
ATOM 835 C CA . ASP A 1 110 ? -9.477 22.109 -3.449 1 98.31 110 ASP A CA 1
ATOM 836 C C . ASP A 1 110 ? -8.656 22.703 -2.312 1 98.31 110 ASP A C 1
ATOM 838 O O . ASP A 1 110 ? -7.453 22.938 -2.467 1 98.31 110 ASP A O 1
ATOM 842 N N . ALA A 1 111 ? -9.312 23 -1.253 1 98.06 111 ALA A N 1
ATOM 843 C CA . ALA A 1 111 ? -8.602 23.516 -0.087 1 98.06 111 ALA A CA 1
ATOM 844 C C . ALA A 1 111 ? -7.582 22.516 0.429 1 98.06 111 ALA A C 1
ATOM 846 O O . ALA A 1 111 ? -6.453 22.875 0.77 1 98.06 111 ALA A O 1
ATOM 847 N N . PHE A 1 112 ? -8.031 21.312 0.468 1 98.56 112 PHE A N 1
ATOM 848 C CA . PHE A 1 112 ? -7.148 20.234 0.894 1 98.56 112 PHE A CA 1
ATOM 849 C C . PHE A 1 112 ? -5.914 20.156 0.001 1 98.56 112 PHE A C 1
ATOM 851 O O . PHE A 1 112 ? -4.789 20.047 0.493 1 98.56 112 PHE A O 1
ATOM 858 N N . ALA A 1 113 ? -6.098 20.188 -1.29 1 98.25 113 ALA A N 1
ATOM 859 C CA . ALA A 1 113 ? -5.004 20.094 -2.256 1 98.25 113 ALA A CA 1
ATOM 860 C C . ALA A 1 113 ? -4.035 21.266 -2.092 1 98.25 113 ALA A C 1
ATOM 862 O O . ALA A 1 113 ? -2.818 21.078 -2.148 1 98.25 113 ALA A O 1
ATOM 863 N N . THR A 1 114 ? -4.59 22.406 -1.913 1 98.31 114 THR A N 1
ATOM 864 C CA . THR A 1 114 ? -3.77 23.594 -1.733 1 98.31 114 THR A CA 1
ATOM 865 C C . THR A 1 114 ? -2.904 23.469 -0.482 1 98.31 114 THR A C 1
ATOM 867 O O . THR A 1 114 ? -1.7 23.734 -0.525 1 98.31 114 THR A O 1
ATOM 870 N N . GLU A 1 115 ? -3.506 23.047 0.591 1 98.44 115 GLU A N 1
ATOM 871 C CA . GLU A 1 115 ? -2.766 22.875 1.837 1 98.44 115 GLU A CA 1
ATOM 872 C C . GLU A 1 115 ? -1.697 21.797 1.7 1 98.44 115 GLU A C 1
ATOM 874 O O . GLU A 1 115 ? -0.59 21.938 2.223 1 98.44 115 GLU A O 1
ATOM 879 N N . THR A 1 116 ? -2.059 20.734 1.046 1 98.56 116 THR A N 1
ATOM 880 C CA . THR A 1 116 ? -1.106 19.656 0.826 1 98.56 116 THR A CA 1
ATOM 881 C C . THR A 1 116 ? 0.114 20.156 0.059 1 98.56 116 THR A C 1
ATOM 883 O O . THR A 1 116 ? 1.251 19.828 0.415 1 98.56 116 THR A O 1
ATOM 886 N N . ASP A 1 117 ? -0.115 20.953 -0.966 1 98.19 117 ASP A N 1
ATOM 887 C CA . ASP A 1 117 ? 0.979 21.5 -1.766 1 98.19 117 ASP A CA 1
ATOM 888 C C . ASP A 1 117 ? 1.871 22.406 -0.926 1 98.19 117 ASP A C 1
ATOM 890 O O . ASP A 1 117 ? 3.098 22.375 -1.052 1 98.19 117 ASP A O 1
ATOM 894 N N . GLU A 1 118 ? 1.264 23.25 -0.138 1 98.5 118 GLU A N 1
ATOM 895 C CA . GLU A 1 118 ? 2.018 24.156 0.724 1 98.5 118 GLU A CA 1
ATOM 896 C C . GLU A 1 118 ? 2.865 23.391 1.729 1 98.5 118 GLU A C 1
ATOM 898 O O . GLU A 1 118 ? 4.008 23.766 2.008 1 98.5 118 GLU A O 1
ATOM 903 N N . ILE A 1 119 ? 2.289 22.344 2.266 1 98.31 119 ILE A N 1
ATOM 904 C CA . ILE A 1 119 ? 2.998 21.5 3.221 1 98.31 119 ILE A CA 1
ATOM 905 C C . ILE A 1 119 ? 4.203 20.859 2.539 1 98.31 119 ILE A C 1
ATOM 907 O O . ILE A 1 119 ? 5.312 20.875 3.07 1 98.31 119 ILE A O 1
ATOM 911 N N . ALA A 1 120 ? 3.982 20.281 1.413 1 98.19 120 ALA A N 1
ATOM 912 C CA . ALA A 1 120 ? 5.062 19.641 0.67 1 98.19 120 ALA A CA 1
ATOM 913 C C . ALA A 1 120 ? 6.176 20.641 0.347 1 98.19 120 ALA A C 1
ATOM 915 O O . ALA A 1 120 ? 7.359 20.312 0.446 1 98.19 120 ALA A O 1
ATOM 916 N N . GLU A 1 121 ? 5.762 21.781 -0.09 1 97.69 121 GLU A N 1
ATOM 917 C CA . GLU A 1 121 ? 6.738 22.828 -0.405 1 97.69 121 GLU A CA 1
ATOM 918 C C . GLU A 1 121 ? 7.574 23.188 0.819 1 97.69 121 GLU A C 1
ATOM 920 O O . GLU A 1 121 ? 8.789 23.344 0.722 1 97.69 121 GLU A O 1
ATOM 925 N N . HIS A 1 122 ? 6.926 23.406 1.916 1 98.12 122 HIS A N 1
ATOM 926 C CA . HIS A 1 122 ? 7.629 23.703 3.156 1 98.12 122 HIS A CA 1
ATOM 927 C C . HIS A 1 122 ? 8.664 22.641 3.486 1 98.12 122 HIS A C 1
ATOM 929 O O . HIS A 1 122 ? 9.797 22.953 3.844 1 98.12 122 HIS A O 1
ATOM 935 N N . ILE A 1 123 ? 8.281 21.422 3.4 1 97 123 ILE A N 1
ATOM 936 C CA . ILE A 1 123 ? 9.164 20.312 3.732 1 97 123 ILE A CA 1
ATOM 937 C C . ILE A 1 123 ? 10.344 20.297 2.77 1 97 123 ILE A C 1
ATOM 939 O O . ILE A 1 123 ? 11.492 20.094 3.186 1 97 123 ILE A O 1
ATOM 943 N N . ARG A 1 124 ? 10.07 20.469 1.513 1 96.44 124 ARG A N 1
ATOM 944 C CA . ARG A 1 124 ? 11.141 20.516 0.529 1 96.44 124 ARG A CA 1
ATOM 945 C C . ARG A 1 124 ? 12.156 21.609 0.878 1 96.44 124 ARG A C 1
ATOM 947 O O . ARG A 1 124 ? 13.367 21.391 0.779 1 96.44 124 ARG A O 1
ATOM 954 N N . GLU A 1 125 ? 11.664 22.719 1.249 1 95.88 125 GLU A N 1
ATOM 955 C CA . GLU A 1 125 ? 12.523 23.844 1.598 1 95.88 125 GLU A CA 1
ATOM 956 C C . GLU A 1 125 ? 13.359 23.531 2.836 1 95.88 125 GLU A C 1
ATOM 958 O O . GLU A 1 125 ? 14.539 23.906 2.902 1 95.88 125 GLU A O 1
ATOM 963 N N . GLN A 1 126 ? 12.695 22.938 3.764 1 94.81 126 GLN A N 1
ATOM 964 C CA . GLN A 1 126 ? 13.422 22.594 4.98 1 94.81 126 GLN A CA 1
ATOM 965 C C . GLN A 1 126 ? 14.523 21.578 4.695 1 94.81 126 GLN A C 1
ATOM 967 O O . GLN A 1 126 ? 15.625 21.672 5.25 1 94.81 126 GLN A O 1
ATOM 972 N N . GLU A 1 127 ? 14.219 20.641 3.902 1 92.19 127 GLU A N 1
ATOM 973 C CA . GLU A 1 127 ? 15.203 19.625 3.549 1 92.19 127 GLU A CA 1
ATOM 974 C C . GLU A 1 127 ? 16.359 20.234 2.754 1 92.19 127 GLU A C 1
ATOM 976 O O . GLU A 1 127 ? 17.516 19.844 2.938 1 92.19 127 GLU A O 1
ATOM 981 N N . ALA A 1 128 ? 16.062 21.062 1.855 1 91.25 128 ALA A N 1
ATOM 982 C CA . ALA A 1 128 ? 17.078 21.75 1.066 1 91.25 128 ALA A CA 1
ATOM 983 C C . ALA A 1 128 ? 18 22.578 1.957 1 91.25 128 ALA A C 1
ATOM 985 O O . ALA A 1 128 ? 19.219 22.594 1.766 1 91.25 128 ALA A O 1
ATOM 986 N N . ALA A 1 129 ? 17.375 23.25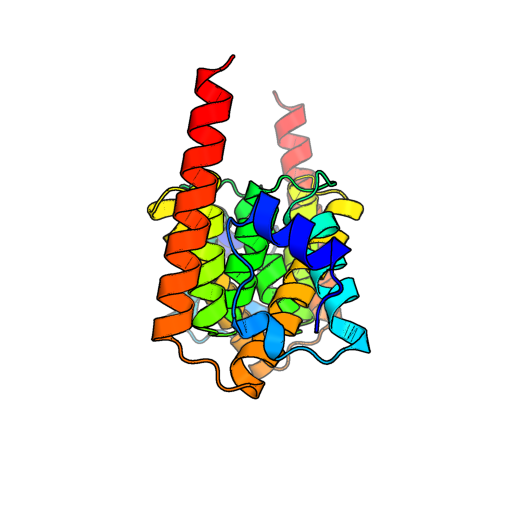 2.908 1 90.88 129 ALA A N 1
ATOM 987 C CA . ALA A 1 129 ? 18.141 24.078 3.832 1 90.88 129 ALA A CA 1
ATOM 988 C C . ALA A 1 129 ? 19.078 23.234 4.699 1 90.88 129 ALA A C 1
ATOM 990 O O . ALA A 1 129 ? 20.219 23.625 4.961 1 90.88 129 ALA A O 1
ATOM 991 N N . ALA A 1 1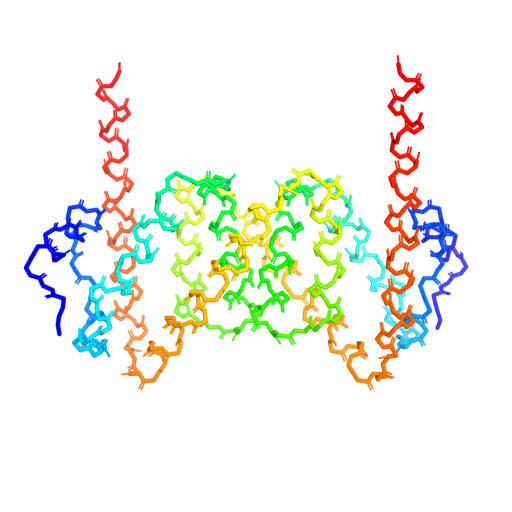30 ? 18.594 22.203 5.117 1 86.94 130 ALA A N 1
ATOM 992 C CA . ALA A 1 130 ? 19.375 21.297 5.953 1 86.94 130 ALA A CA 1
ATOM 993 C C . ALA A 1 130 ? 20.547 20.703 5.168 1 86.94 130 ALA A C 1
ATOM 995 O O . ALA A 1 130 ? 21.641 20.531 5.707 1 86.94 130 ALA A O 1
ATOM 996 N N . ALA A 1 131 ? 20.281 20.297 3.893 1 85.75 131 ALA A N 1
ATOM 997 C CA . ALA A 1 131 ? 21.312 19.719 3.027 1 85.75 131 ALA A CA 1
ATOM 998 C C . ALA A 1 131 ? 22.391 20.734 2.707 1 85.75 131 ALA A C 1
ATOM 1000 O O . ALA A 1 131 ? 23.562 20.375 2.529 1 85.75 131 ALA A O 1
ATOM 1001 N N . GLY A 1 132 ? 21.969 21.938 2.6 1 81.88 132 GLY A N 1
ATOM 1002 C CA . GLY A 1 132 ? 22.906 23 2.303 1 81.88 132 GLY A CA 1
ATOM 1003 C C . GLY A 1 132 ? 23.719 23.438 3.506 1 81.88 132 GLY A C 1
ATOM 1004 O O . GLY A 1 132 ? 24.75 24.094 3.359 1 81.88 132 GLY A O 1
ATOM 1005 N N . ALA A 1 133 ? 23.25 23.203 4.594 1 79.94 133 ALA A N 1
ATOM 1006 C CA . ALA A 1 133 ? 23.984 23.562 5.805 1 79.94 133 ALA A CA 1
ATOM 1007 C C . ALA A 1 133 ? 25.062 22.547 6.125 1 79.94 133 ALA A C 1
ATOM 1009 O O . ALA A 1 133 ? 26 22.828 6.883 1 79.94 133 ALA A O 1
ATOM 1010 N N . ASP A 1 134 ? 25.156 21.266 5.668 1 66 134 ASP A N 1
ATOM 1011 C CA . ASP A 1 134 ? 26.203 20.266 5.875 1 66 134 ASP A CA 1
ATOM 1012 C C . ASP A 1 134 ? 27.344 20.453 4.871 1 66 134 ASP A C 1
ATOM 1014 O O . ASP A 1 134 ? 28.516 20.266 5.207 1 66 134 ASP A O 1
ATOM 1018 N N . MET B 1 1 ? -10 19.844 19.406 1 86.62 1 MET B N 1
ATOM 1019 C CA . MET B 1 1 ? -8.82 20.531 18.875 1 86.62 1 MET B CA 1
ATOM 1020 C C . MET B 1 1 ? -7.543 19.922 19.453 1 86.62 1 MET B C 1
ATOM 1022 O O . MET B 1 1 ? -7.547 19.391 20.562 1 86.62 1 MET B O 1
ATOM 1026 N N . VAL B 1 2 ? -6.434 19.969 18.516 1 92.81 2 VAL B N 1
ATOM 1027 C CA . VAL B 1 2 ? -5.141 19.516 19.016 1 92.81 2 VAL B CA 1
ATOM 1028 C C . VAL B 1 2 ? -4.66 20.453 20.141 1 92.81 2 VAL B C 1
ATOM 1030 O O . VAL B 1 2 ? -4.984 21.641 20.141 1 92.81 2 VAL B O 1
ATOM 1033 N N . SER B 1 3 ? -3.91 19.938 21.094 1 95.94 3 SER B N 1
ATOM 1034 C CA . SER B 1 3 ? -3.33 20.734 22.172 1 95.94 3 SER B CA 1
ATOM 1035 C C . SER B 1 3 ? -2.334 21.75 21.625 1 95.94 3 SER B C 1
ATOM 1037 O O . SER B 1 3 ? -1.877 21.641 20.484 1 95.94 3 SER B O 1
ATOM 1039 N N . ASP B 1 4 ? -1.973 22.672 22.484 1 95.75 4 ASP B N 1
ATOM 1040 C CA . ASP B 1 4 ? -1.009 23.688 22.078 1 95.75 4 ASP B CA 1
ATOM 1041 C C . ASP B 1 4 ? 0.353 23.078 21.781 1 95.75 4 ASP B C 1
ATOM 1043 O O . ASP B 1 4 ? 1.025 23.484 20.828 1 95.75 4 ASP B O 1
ATOM 1047 N N . ARG B 1 5 ? 0.738 22.234 22.609 1 96.25 5 ARG B N 1
ATOM 1048 C CA . ARG B 1 5 ? 2.006 21.547 22.391 1 96.25 5 ARG B CA 1
ATOM 1049 C C . ARG B 1 5 ? 2.014 20.828 21.047 1 96.25 5 ARG B C 1
ATOM 1051 O O . ARG B 1 5 ? 2.967 20.969 20.266 1 96.25 5 ARG B O 1
ATOM 1058 N N . THR B 1 6 ? 1.001 20.047 20.75 1 96.88 6 THR B N 1
ATOM 1059 C CA . THR B 1 6 ? 0.876 19.312 19.5 1 96.88 6 THR B CA 1
ATOM 1060 C C . THR B 1 6 ? 0.802 20.266 18.312 1 96.88 6 THR B C 1
ATOM 1062 O O . THR B 1 6 ? 1.379 20 17.266 1 96.88 6 THR B O 1
ATOM 1065 N N . ARG B 1 7 ? 0.077 21.297 18.516 1 97.06 7 ARG B N 1
ATOM 1066 C CA . ARG B 1 7 ? -0.014 22.312 17.469 1 97.06 7 ARG B CA 1
ATOM 1067 C C . ARG B 1 7 ? 1.369 22.828 17.094 1 97.06 7 ARG B C 1
ATOM 1069 O O . ARG B 1 7 ? 1.676 22.984 15.914 1 97.06 7 ARG B O 1
ATOM 1076 N N . GLY B 1 8 ? 2.186 23.188 18.047 1 97.06 8 GLY B N 1
ATOM 1077 C CA . GLY B 1 8 ? 3.545 23.641 17.797 1 97.06 8 GLY B CA 1
ATOM 1078 C C . GLY B 1 8 ? 4.379 22.641 17.031 1 97.06 8 GLY B C 1
ATOM 1079 O O . GLY B 1 8 ? 5.125 23 16.125 1 97.06 8 GLY B O 1
ATOM 1080 N N . GLU B 1 9 ? 4.277 21.422 17.391 1 96.31 9 GLU B N 1
ATOM 1081 C CA . GLU B 1 9 ? 5 20.359 16.719 1 96.31 9 GLU B CA 1
ATOM 1082 C C . GLU B 1 9 ? 4.59 20.25 15.25 1 96.31 9 GLU B C 1
ATOM 1084 O O . GLU B 1 9 ? 5.441 20.094 14.375 1 96.31 9 GLU B O 1
ATOM 1089 N N . ILE B 1 10 ? 3.305 20.25 15.039 1 97.88 10 ILE B N 1
ATOM 1090 C CA . ILE B 1 10 ? 2.775 20.141 13.68 1 97.88 10 ILE B CA 1
ATOM 1091 C C . ILE B 1 10 ? 3.293 21.312 12.836 1 97.88 10 ILE B C 1
ATOM 1093 O O . ILE B 1 10 ? 3.768 21.109 11.719 1 97.88 10 ILE B O 1
ATOM 1097 N N . GLU B 1 11 ? 3.199 22.516 13.352 1 97.62 11 GLU B N 1
ATOM 1098 C CA . GLU B 1 11 ? 3.666 23.703 12.633 1 97.62 11 GLU B CA 1
ATOM 1099 C C . GLU B 1 11 ? 5.152 23.594 12.305 1 97.62 11 GLU B C 1
ATOM 1101 O O . GLU B 1 11 ? 5.586 24.016 11.227 1 97.62 11 GLU B O 1
ATOM 1106 N N . GLU B 1 12 ? 5.883 23.109 13.195 1 95.81 12 GLU B N 1
ATOM 1107 C CA . GLU B 1 12 ? 7.316 22.953 12.977 1 95.81 12 GLU B CA 1
ATOM 1108 C C . GLU B 1 12 ? 7.594 21.984 11.828 1 95.81 12 GLU B C 1
ATOM 1110 O O . GLU B 1 12 ? 8.438 22.25 10.969 1 95.81 12 GLU B O 1
ATOM 1115 N N . TYR B 1 13 ? 6.887 20.938 11.742 1 95.12 13 TYR B N 1
ATOM 1116 C CA . TYR B 1 13 ? 7.152 19.891 10.766 1 95.12 13 TYR B CA 1
ATOM 1117 C C . TYR B 1 13 ? 6.512 20.219 9.422 1 95.12 13 TYR B C 1
ATOM 1119 O O . TYR B 1 13 ? 7.125 20.031 8.367 1 95.12 13 TYR B O 1
ATOM 1127 N N . LEU B 1 14 ? 5.285 20.688 9.5 1 97.44 14 LEU B N 1
ATOM 1128 C CA . LEU B 1 14 ? 4.496 20.828 8.281 1 97.44 14 LEU B CA 1
ATOM 1129 C C . LEU B 1 14 ? 4.441 22.281 7.824 1 97.44 14 LEU B C 1
ATOM 1131 O O . LEU B 1 14 ? 3.949 22.578 6.734 1 97.44 14 LEU B O 1
ATOM 1135 N N . GLY B 1 15 ? 4.852 23.219 8.672 1 97.88 15 GLY B N 1
ATOM 1136 C CA . GLY B 1 15 ? 4.824 24.641 8.352 1 97.88 15 GLY B CA 1
ATOM 1137 C C . GLY B 1 15 ? 3.475 25.281 8.609 1 97.88 15 GLY B C 1
ATOM 1138 O O . GLY B 1 15 ? 3.334 26.5 8.516 1 97.88 15 GLY B O 1
ATOM 1139 N N . GLN B 1 16 ? 2.533 24.531 8.883 1 98.06 16 GLN B N 1
ATOM 1140 C CA . GLN B 1 16 ? 1.169 24.938 9.219 1 98.06 16 GLN B CA 1
ATOM 1141 C C . GLN B 1 16 ? 0.422 23.812 9.93 1 98.06 16 GLN B C 1
ATOM 1143 O O . GLN B 1 16 ? 0.87 22.656 9.93 1 98.06 16 GLN B O 1
ATOM 1148 N N . VAL B 1 17 ? -0.667 24.141 10.523 1 97.38 17 VAL B N 1
ATOM 1149 C CA . VAL B 1 17 ? -1.606 23.141 11.016 1 97.38 17 VAL B CA 1
ATOM 1150 C C . VAL B 1 17 ? -2.699 22.906 9.977 1 97.38 17 VAL B C 1
ATOM 1152 O O . VAL B 1 17 ? -3.514 23.797 9.703 1 97.38 17 VAL B O 1
ATOM 1155 N N . PRO B 1 18 ? -2.684 21.719 9.383 1 96.94 18 PRO B N 1
ATOM 1156 C CA . PRO B 1 18 ? -3.73 21.469 8.391 1 96.94 18 PRO B CA 1
ATOM 1157 C C . PRO B 1 18 ? -5.133 21.734 8.93 1 96.94 18 PRO B C 1
ATOM 1159 O O . PRO B 1 18 ? -5.445 21.359 10.062 1 96.94 18 PRO B O 1
ATOM 1162 N N . SER B 1 19 ? -5.973 22.375 8.086 1 96.19 19 SER B N 1
ATOM 1163 C CA . SER B 1 19 ? -7.309 22.781 8.516 1 96.19 19 SER B CA 1
ATOM 1164 C C . SER B 1 19 ? -8.18 21.562 8.828 1 96.19 19 SER B C 1
ATOM 1166 O O . SER B 1 19 ? -9.031 21.625 9.719 1 96.19 19 SER B O 1
ATOM 1168 N N . TRP B 1 20 ? -7.969 20.484 8.078 1 94.44 20 TRP B N 1
ATOM 1169 C CA . TRP B 1 20 ? -8.82 19.312 8.219 1 94.44 20 TRP B CA 1
ATOM 1170 C C . TRP B 1 20 ? -8.602 18.656 9.578 1 94.44 20 TRP B C 1
ATOM 1172 O O . TRP B 1 20 ? -9.398 17.797 9.992 1 94.44 20 TRP B O 1
ATOM 1182 N N . LEU B 1 21 ? -7.574 18.969 10.281 1 95.75 21 LEU B N 1
ATOM 1183 C CA . LEU B 1 21 ? -7.371 18.438 11.625 1 95.75 21 LEU B CA 1
ATOM 1184 C C . LEU B 1 21 ? -8.484 18.891 12.562 1 95.75 21 LEU B C 1
ATOM 1186 O O . LEU B 1 21 ? -8.742 18.25 13.586 1 95.75 21 LEU B O 1
ATOM 1190 N N . GLU B 1 22 ? -9.125 19.969 12.25 1 94.62 22 GLU B N 1
ATOM 1191 C CA . GLU B 1 22 ? -10.227 20.484 13.047 1 94.62 22 GLU B CA 1
ATOM 1192 C C . GLU B 1 22 ? -11.43 19.531 13.016 1 94.62 22 GLU B C 1
ATOM 1194 O O . GLU B 1 22 ? -12.344 19.656 13.836 1 94.62 22 GLU B O 1
ATOM 1199 N N . SER B 1 23 ? -11.438 18.625 12.07 1 95.81 23 SER B N 1
ATOM 1200 C CA . SER B 1 23 ? -12.531 17.672 11.945 1 95.81 23 SER B CA 1
ATOM 1201 C C . SER B 1 23 ? -12.383 16.531 12.945 1 95.81 23 SER B C 1
ATOM 1203 O O . SER B 1 23 ? -13.289 15.711 13.094 1 95.81 23 SER B O 1
ATOM 1205 N N . LEU B 1 24 ? -11.266 16.453 13.641 1 97.25 24 LEU B N 1
ATOM 1206 C CA . LEU B 1 24 ? -11.039 15.414 14.641 1 97.25 24 LEU B CA 1
ATOM 1207 C C . LEU B 1 24 ? -11.688 15.789 15.969 1 97.25 24 LEU B C 1
ATOM 1209 O O . LEU B 1 24 ? -11.648 16.953 16.359 1 97.25 24 LEU B O 1
ATOM 1213 N N . SER B 1 25 ? -12.273 14.758 16.609 1 96.81 25 SER B N 1
ATOM 1214 C CA . SER B 1 25 ? -12.773 14.992 17.969 1 96.81 25 SER B CA 1
ATOM 1215 C C . SER B 1 25 ? -11.625 15.211 18.953 1 96.81 25 SER B C 1
ATOM 1217 O O . SER B 1 25 ? -10.531 14.672 18.766 1 96.81 25 SER B O 1
ATOM 1219 N N . ASP B 1 26 ? -11.938 15.906 19.984 1 95.56 26 ASP B N 1
ATOM 1220 C CA . ASP B 1 26 ? -10.906 16.312 20.938 1 95.56 26 ASP B CA 1
ATOM 1221 C C . ASP B 1 26 ? -10.172 15.102 21.5 1 95.56 26 ASP B C 1
ATOM 1223 O O . ASP B 1 26 ? -8.938 15.078 21.531 1 95.56 26 ASP B O 1
ATOM 1227 N N . PRO B 1 27 ? -10.797 14.062 21.875 1 97.12 27 PRO B N 1
ATOM 1228 C CA . PRO B 1 27 ? -10.094 12.922 22.469 1 97.12 27 PRO B CA 1
ATOM 1229 C C . PRO B 1 27 ? -9.18 12.203 21.469 1 97.12 27 PRO B C 1
ATOM 1231 O O . PRO B 1 27 ? -8.289 11.461 21.875 1 97.12 27 PRO B O 1
ATOM 1234 N N . ALA B 1 28 ? -9.383 12.484 20.234 1 97.75 28 ALA B N 1
ATOM 1235 C CA . ALA B 1 28 ? -8.641 11.75 19.203 1 97.75 28 ALA B CA 1
ATOM 1236 C C . ALA B 1 28 ? -7.527 12.602 18.609 1 97.75 28 ALA B C 1
ATOM 1238 O O . ALA B 1 28 ? -6.598 12.078 18 1 97.75 28 ALA B O 1
ATOM 1239 N N . ALA B 1 29 ? -7.664 13.875 18.75 1 97.19 29 ALA B N 1
ATOM 1240 C CA . ALA B 1 29 ? -6.875 14.812 17.953 1 97.19 29 ALA B CA 1
ATOM 1241 C C . ALA B 1 29 ? -5.383 14.617 18.203 1 97.19 29 ALA B C 1
ATOM 1243 O O . ALA B 1 29 ? -4.621 14.328 17.281 1 97.19 29 ALA B O 1
ATOM 1244 N N . ASP B 1 30 ? -4.898 14.648 19.453 1 97.75 30 ASP B N 1
ATOM 1245 C CA . ASP B 1 30 ? -3.479 14.531 19.781 1 97.75 30 ASP B CA 1
ATOM 1246 C C . ASP B 1 30 ? -2.955 13.133 19.453 1 97.75 30 ASP B C 1
ATOM 1248 O O . ASP B 1 30 ? -1.82 12.977 19 1 97.75 30 ASP B O 1
ATOM 1252 N N . HIS B 1 31 ? -3.771 12.18 19.734 1 97.88 31 HIS B N 1
ATOM 1253 C CA . HIS B 1 31 ? -3.369 10.805 19.469 1 97.88 31 HIS B CA 1
ATOM 1254 C C . HIS B 1 31 ? -3.227 10.562 17.969 1 97.88 31 HIS B C 1
ATOM 1256 O O . HIS B 1 31 ? -2.336 9.828 17.531 1 97.88 31 HIS B O 1
ATOM 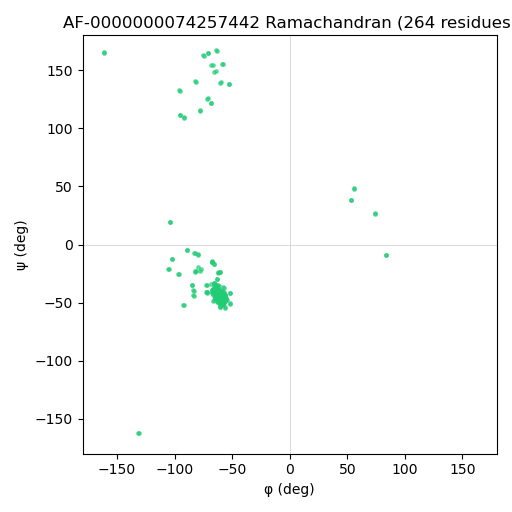1262 N N . SER B 1 32 ? -4.137 11.156 17.188 1 97.75 32 SER B N 1
ATOM 1263 C CA . SER B 1 32 ? -4.055 11.031 15.727 1 97.75 32 SER B CA 1
ATOM 1264 C C . SER B 1 32 ? -2.746 11.602 15.195 1 97.75 32 SER B C 1
ATOM 1266 O O . SER B 1 32 ? -2.092 10.984 14.352 1 97.75 32 SER B O 1
ATOM 1268 N N . TRP B 1 33 ? -2.357 12.719 15.688 1 96.56 33 TRP B N 1
ATOM 1269 C CA . TRP B 1 33 ? -1.065 13.281 15.312 1 96.56 33 TRP B CA 1
ATOM 1270 C C . TRP B 1 33 ? 0.079 12.398 15.789 1 96.56 33 TRP B C 1
ATOM 1272 O O . TRP B 1 33 ? 1.084 12.242 15.094 1 96.56 33 TRP B O 1
ATOM 1282 N N . GLY B 1 34 ? -0.029 11.898 17 1 97.5 34 GLY B N 1
ATOM 1283 C CA . GLY B 1 34 ? 0.993 11 17.516 1 97.5 34 GLY B CA 1
ATOM 1284 C C . GLY B 1 34 ? 1.292 9.836 16.594 1 97.5 34 GLY B C 1
ATOM 1285 O O . GLY B 1 34 ? 2.453 9.469 16.406 1 97.5 34 GLY B O 1
ATOM 1286 N N . VAL B 1 35 ? 0.255 9.266 16.031 1 97.88 35 VAL B N 1
ATOM 1287 C CA . VAL B 1 35 ? 0.425 8.156 15.109 1 97.88 35 VAL B CA 1
ATOM 1288 C C . VAL B 1 35 ? 1.169 8.625 13.859 1 97.88 35 VAL B C 1
ATOM 1290 O O . VAL B 1 35 ? 2.109 7.973 13.406 1 97.88 35 VAL B O 1
ATOM 1293 N N . VAL B 1 36 ? 0.749 9.773 13.305 1 97.5 36 VAL B N 1
ATOM 1294 C CA . VAL B 1 36 ? 1.42 10.32 12.133 1 97.5 36 VAL B CA 1
ATOM 1295 C C . VAL B 1 36 ? 2.891 10.578 12.453 1 97.5 36 VAL B C 1
ATOM 1297 O O . VAL B 1 36 ? 3.779 10.125 11.734 1 97.5 36 VAL B O 1
ATOM 1300 N N . ARG B 1 37 ? 3.215 11.227 13.531 1 96.44 37 ARG B N 1
ATOM 1301 C CA . ARG B 1 37 ? 4.559 11.617 13.953 1 96.44 37 ARG B CA 1
ATOM 1302 C C . ARG B 1 37 ? 5.445 10.391 14.148 1 96.44 37 ARG B C 1
ATOM 1304 O O . ARG B 1 37 ? 6.543 10.32 13.594 1 96.44 37 ARG B O 1
ATOM 1311 N N . ASP B 1 38 ? 4.977 9.445 14.906 1 98 38 ASP B N 1
ATOM 1312 C CA . ASP B 1 38 ? 5.832 8.344 15.352 1 98 38 ASP B CA 1
ATOM 1313 C C . ASP B 1 38 ? 5.895 7.238 14.305 1 98 38 ASP B C 1
ATOM 1315 O O . ASP B 1 38 ? 6.941 6.609 14.125 1 98 38 ASP B O 1
ATOM 1319 N N . LEU B 1 39 ? 4.832 6.973 13.57 1 98.25 39 LEU B N 1
ATOM 1320 C CA . LEU B 1 39 ? 4.785 5.883 12.602 1 98.25 39 LEU B CA 1
ATOM 1321 C C . LEU B 1 39 ? 5.18 6.375 11.211 1 98.25 39 LEU B C 1
ATOM 1323 O O . LEU B 1 39 ? 6.07 5.805 10.578 1 98.25 39 LEU B O 1
ATOM 1327 N N . GLU B 1 40 ? 4.555 7.398 10.773 1 96.38 40 GLU B N 1
ATOM 1328 C CA . GLU B 1 40 ? 4.711 7.805 9.383 1 96.38 40 GLU B CA 1
ATOM 1329 C C . GLU B 1 40 ? 5.969 8.648 9.188 1 96.38 40 GLU B C 1
ATOM 1331 O O . GLU B 1 40 ? 6.691 8.477 8.203 1 96.38 40 GLU B O 1
ATOM 1336 N N . LEU B 1 41 ? 6.242 9.531 10.141 1 95.25 41 LEU B N 1
ATOM 1337 C CA . LEU B 1 41 ? 7.359 10.461 9.984 1 95.25 41 LEU B CA 1
ATOM 1338 C C . LEU B 1 41 ? 8.602 9.938 10.688 1 95.25 41 LEU B C 1
ATOM 1340 O O . LEU B 1 41 ? 9.727 10.336 10.352 1 95.25 41 LEU B O 1
ATOM 1344 N N . GLY B 1 42 ? 8.383 9.094 11.719 1 96.12 42 GLY B N 1
ATOM 1345 C CA . GLY B 1 42 ? 9.5 8.617 12.523 1 96.12 42 GLY B CA 1
ATOM 1346 C C . GLY B 1 42 ? 10.336 7.562 11.828 1 96.12 42 GLY B C 1
ATOM 1347 O O . GLY B 1 42 ? 9.93 7.027 10.789 1 96.12 42 GLY B O 1
ATOM 1348 N N . GLU B 1 43 ? 11.578 7.371 12.398 1 97.19 43 GLU B N 1
ATOM 1349 C CA . GLU B 1 43 ? 12.422 6.258 11.969 1 97.19 43 GLU B CA 1
ATOM 1350 C C . GLU B 1 43 ? 11.961 4.945 12.594 1 97.19 43 GLU B C 1
ATOM 1352 O O . GLU B 1 43 ? 11.977 4.789 13.812 1 97.19 43 GLU B O 1
ATOM 1357 N N . THR B 1 44 ? 11.516 4.043 11.758 1 98.12 44 THR B N 1
ATOM 1358 C CA . THR B 1 44 ? 10.992 2.752 12.195 1 98.12 44 THR B CA 1
ATOM 1359 C C . THR B 1 44 ? 11.609 1.619 11.375 1 98.12 44 THR B C 1
ATOM 1361 O O . THR B 1 44 ? 12.703 1.767 10.828 1 98.12 44 THR B O 1
ATOM 1364 N N . ALA B 1 45 ? 10.984 0.44 11.398 1 98.62 45 ALA B N 1
ATOM 1365 C CA . ALA B 1 45 ? 11.523 -0.719 10.688 1 98.62 45 ALA B CA 1
ATOM 1366 C C . ALA B 1 45 ? 11.508 -0.494 9.18 1 98.62 45 ALA B C 1
ATOM 1368 O O . ALA B 1 45 ? 12.375 -0.995 8.469 1 98.62 45 ALA B O 1
ATOM 1369 N N . LEU B 1 46 ? 10.484 0.196 8.664 1 98.75 46 LEU B N 1
ATOM 1370 C CA . LEU B 1 46 ? 10.422 0.564 7.258 1 98.75 46 LEU B CA 1
ATOM 1371 C C . LEU B 1 46 ? 10.938 1.984 7.043 1 98.75 46 LEU B C 1
ATOM 1373 O O . LEU B 1 46 ? 10.594 2.895 7.801 1 98.75 46 LEU B O 1
ATOM 1377 N N . PRO B 1 47 ? 11.812 2.139 6.043 1 98.62 47 PRO B N 1
ATOM 1378 C CA . PRO B 1 47 ? 12.156 3.512 5.66 1 98.62 47 PRO B CA 1
ATOM 1379 C C . PRO B 1 47 ? 10.93 4.324 5.234 1 98.62 47 PRO B C 1
ATOM 1381 O O . PRO B 1 47 ? 9.953 3.758 4.746 1 98.62 47 PRO B O 1
ATOM 1384 N N . ASN B 1 48 ? 11 5.637 5.352 1 98.38 48 ASN B N 1
ATOM 1385 C CA . ASN B 1 48 ? 9.867 6.512 5.059 1 98.38 48 ASN B CA 1
ATOM 1386 C C . ASN B 1 48 ? 9.438 6.402 3.598 1 98.38 48 ASN B C 1
ATOM 1388 O O . ASN B 1 48 ? 8.25 6.516 3.285 1 98.38 48 ASN B O 1
ATOM 1392 N N . ARG B 1 49 ? 10.406 6.203 2.678 1 98.69 49 ARG B N 1
ATOM 1393 C CA . ARG B 1 49 ? 10.062 5.977 1.278 1 98.69 49 ARG B CA 1
ATOM 1394 C C . ARG B 1 49 ? 9.109 4.793 1.136 1 98.69 49 ARG B C 1
ATOM 1396 O O . ARG B 1 49 ? 8.094 4.883 0.435 1 98.69 49 ARG B O 1
ATOM 1403 N N . GLU B 1 50 ? 9.422 3.715 1.793 1 98.94 50 GLU B N 1
ATOM 1404 C CA . GLU B 1 50 ? 8.594 2.52 1.718 1 98.94 50 GLU B CA 1
ATOM 1405 C C . GLU B 1 50 ? 7.23 2.75 2.369 1 98.94 50 GLU B C 1
ATOM 1407 O O . GLU B 1 50 ? 6.207 2.309 1.848 1 98.94 50 GLU B O 1
ATOM 1412 N N . LYS B 1 51 ? 7.195 3.439 3.498 1 98.94 51 LYS B N 1
ATOM 1413 C CA . LYS B 1 51 ? 5.922 3.748 4.141 1 98.94 51 LYS B CA 1
ATOM 1414 C C . LYS B 1 51 ? 5.047 4.609 3.234 1 98.94 51 LYS B C 1
ATOM 1416 O O . LYS B 1 51 ? 3.83 4.418 3.174 1 98.94 51 LYS B O 1
ATOM 1421 N N . SER B 1 52 ? 5.645 5.562 2.562 1 98.88 52 SER B N 1
ATOM 1422 C CA . SER B 1 52 ? 4.879 6.41 1.653 1 98.88 52 SER B CA 1
ATOM 1423 C C . SER B 1 52 ? 4.285 5.598 0.507 1 98.88 52 SER B C 1
ATOM 1425 O O . SER B 1 52 ? 3.168 5.867 0.062 1 98.88 52 SER B O 1
ATOM 1427 N N . LEU B 1 53 ? 4.98 4.613 0.034 1 98.94 53 LEU B N 1
ATOM 1428 C CA . LEU B 1 53 ? 4.512 3.746 -1.042 1 98.94 53 LEU B CA 1
ATOM 1429 C C . LEU B 1 53 ? 3.398 2.828 -0.551 1 98.94 53 LEU B C 1
ATOM 1431 O O . LEU B 1 53 ? 2.414 2.604 -1.26 1 98.94 53 LEU B O 1
ATOM 1435 N N . VAL B 1 54 ? 3.533 2.283 0.668 1 99 54 VAL B N 1
ATOM 1436 C CA . VAL B 1 54 ? 2.457 1.518 1.29 1 99 54 VAL B CA 1
ATOM 1437 C C . VAL B 1 54 ? 1.193 2.371 1.367 1 99 54 VAL B C 1
ATOM 1439 O O . VAL B 1 54 ? 0.109 1.922 0.986 1 99 54 VAL B O 1
ATOM 1442 N N . ALA B 1 55 ? 1.361 3.564 1.819 1 99 55 ALA B N 1
ATOM 1443 C CA . ALA B 1 55 ? 0.238 4.484 1.988 1 99 55 ALA B CA 1
ATOM 1444 C C . ALA B 1 55 ? -0.423 4.793 0.648 1 99 55 ALA B C 1
ATOM 1446 O O . ALA B 1 55 ? -1.652 4.828 0.548 1 99 55 ALA B O 1
ATOM 1447 N N . LEU B 1 56 ? 0.387 5.02 -0.334 1 98.94 56 LEU B N 1
ATOM 1448 C CA . LEU B 1 56 ? -0.158 5.293 -1.659 1 98.94 56 LEU B CA 1
ATOM 1449 C C . LEU B 1 56 ? -0.928 4.09 -2.189 1 98.94 56 LEU B C 1
ATOM 1451 O O . LEU B 1 56 ? -1.999 4.242 -2.781 1 98.94 56 LEU B O 1
ATOM 1455 N N . GLY B 1 57 ? -0.359 2.906 -2.047 1 98.94 57 GLY B N 1
ATOM 1456 C CA . GLY B 1 57 ? -1.086 1.707 -2.432 1 98.94 57 GLY B CA 1
ATOM 1457 C C . GLY B 1 57 ? -2.436 1.582 -1.752 1 98.94 57 GLY B C 1
ATOM 1458 O O . GLY B 1 57 ? -3.439 1.283 -2.402 1 98.94 57 GLY B O 1
ATOM 1459 N N . ALA B 1 58 ? -2.463 1.81 -0.464 1 98.94 58 ALA B N 1
ATOM 1460 C CA . ALA B 1 58 ? -3.709 1.762 0.298 1 98.94 58 ALA B CA 1
ATOM 1461 C C . ALA B 1 58 ? -4.699 2.809 -0.204 1 98.94 58 ALA B C 1
ATOM 1463 O O . ALA B 1 58 ? -5.875 2.504 -0.424 1 98.94 58 ALA B O 1
ATOM 1464 N N . ALA B 1 59 ? -4.242 4.016 -0.388 1 98.94 59 ALA B N 1
ATOM 1465 C CA . ALA B 1 59 ? -5.074 5.121 -0.853 1 98.94 59 ALA B CA 1
ATOM 1466 C C . ALA B 1 59 ? -5.707 4.801 -2.203 1 98.94 59 ALA B C 1
ATOM 1468 O O . ALA B 1 59 ? -6.906 5.023 -2.402 1 98.94 59 ALA B O 1
ATOM 1469 N N . ALA B 1 60 ? -4.875 4.301 -3.098 1 98.94 60 ALA B N 1
ATOM 1470 C CA . ALA B 1 60 ? -5.344 3.959 -4.438 1 98.94 60 ALA B CA 1
ATOM 1471 C C . ALA B 1 60 ? -6.398 2.855 -4.387 1 98.94 60 ALA B C 1
ATOM 1473 O O . ALA B 1 60 ? -7.414 2.926 -5.078 1 98.94 60 ALA B O 1
ATOM 1474 N N . ALA B 1 61 ? -6.141 1.887 -3.576 1 98.81 61 ALA B N 1
ATOM 1475 C CA . ALA B 1 61 ? -7.07 0.769 -3.467 1 98.81 61 ALA B CA 1
ATOM 1476 C C . ALA B 1 61 ? -8.43 1.233 -2.938 1 98.81 61 ALA B C 1
ATOM 1478 O O . ALA B 1 61 ? -9.461 0.664 -3.283 1 98.81 61 ALA B O 1
ATOM 1479 N N . MET B 1 62 ? -8.422 2.248 -2.156 1 98.62 62 MET B N 1
ATOM 1480 C CA . MET B 1 62 ? -9.648 2.768 -1.555 1 98.62 62 MET B CA 1
ATOM 1481 C C . MET B 1 62 ? -10.297 3.816 -2.453 1 98.62 62 MET B C 1
ATOM 1483 O O . MET B 1 62 ? -11.359 4.34 -2.135 1 98.62 62 MET B O 1
ATOM 1487 N N . ASN B 1 63 ? -9.68 4.188 -3.533 1 98.69 63 ASN B N 1
ATOM 1488 C CA . ASN B 1 63 ? -10.133 5.266 -4.41 1 98.69 63 ASN B CA 1
ATOM 1489 C C . ASN B 1 63 ? -10.359 6.559 -3.633 1 98.69 63 ASN B C 1
ATOM 1491 O O . ASN B 1 63 ? -11.383 7.223 -3.816 1 98.69 63 ASN B O 1
ATOM 1495 N N . CYS B 1 64 ? -9.578 6.918 -2.674 1 98.81 64 CYS B N 1
ATOM 1496 C CA . CYS B 1 64 ? -9.711 8.141 -1.891 1 98.81 64 CYS B CA 1
ATOM 1497 C C . CYS B 1 64 ? -8.898 9.273 -2.502 1 98.81 64 CYS B C 1
ATOM 1499 O O . CYS B 1 64 ? -7.668 9.281 -2.408 1 98.81 64 CYS B O 1
ATOM 1501 N N . PRO B 1 65 ? -9.539 10.25 -3.068 1 98.75 65 PRO B N 1
ATOM 1502 C CA . PRO B 1 65 ? -8.781 11.297 -3.758 1 98.75 65 PRO B CA 1
ATOM 1503 C C . PRO B 1 65 ? -7.922 12.133 -2.807 1 98.75 65 PRO B C 1
ATOM 1505 O O . PRO B 1 65 ? -6.832 12.57 -3.178 1 98.75 65 PRO B O 1
ATOM 1508 N N . TYR B 1 66 ? -8.352 12.375 -1.54 1 98.81 66 TYR B N 1
ATOM 1509 C CA . TYR B 1 66 ? -7.539 13.07 -0.55 1 98.81 66 TYR B CA 1
ATOM 1510 C C . TYR B 1 66 ? -6.215 12.352 -0.324 1 98.81 66 TYR B C 1
ATOM 1512 O O . TYR B 1 66 ? -5.145 12.945 -0.469 1 98.81 66 TYR B O 1
ATOM 1520 N N . CYS B 1 67 ? -6.34 11.125 -0.08 1 98.94 67 CYS B N 1
ATOM 1521 C CA . CYS B 1 67 ? -5.203 10.32 0.335 1 98.94 67 CYS B CA 1
ATOM 1522 C C . CYS B 1 67 ? -4.25 10.078 -0.83 1 98.94 67 CYS B C 1
ATOM 1524 O O . CYS B 1 67 ? -3.031 10.055 -0.647 1 98.94 67 CYS B O 1
ATOM 1526 N N . ILE B 1 68 ? -4.832 9.82 -1.996 1 98.94 68 ILE B N 1
ATOM 1527 C CA . ILE B 1 68 ? -3.99 9.664 -3.176 1 98.94 68 ILE B CA 1
ATOM 1528 C C . ILE B 1 68 ? -3.143 10.914 -3.377 1 98.94 68 ILE B C 1
ATOM 1530 O O . ILE B 1 68 ? -1.933 10.82 -3.598 1 98.94 68 ILE B O 1
ATOM 1534 N N . ARG B 1 69 ? -3.719 12.07 -3.291 1 98.69 69 ARG B N 1
ATOM 1535 C CA . ARG B 1 69 ? -2.982 13.32 -3.443 1 98.69 69 ARG B CA 1
ATOM 1536 C C . ARG B 1 69 ? -1.892 13.445 -2.385 1 98.69 69 ARG B C 1
ATOM 1538 O O . ARG B 1 69 ? -0.741 13.75 -2.707 1 98.69 69 ARG B O 1
ATOM 1545 N N . PHE B 1 70 ? -2.225 13.242 -1.148 1 98.81 70 PHE B N 1
ATOM 1546 C CA . PHE B 1 70 ? -1.305 13.453 -0.038 1 98.81 70 PHE B CA 1
ATOM 1547 C C . PHE B 1 70 ? -0.117 12.5 -0.129 1 98.81 70 PHE B C 1
ATOM 1549 O O . PHE B 1 70 ? 1.035 12.93 -0.034 1 98.81 70 PHE B O 1
ATOM 1556 N N . HIS B 1 71 ? -0.368 11.289 -0.362 1 98.88 71 HIS B N 1
ATOM 1557 C CA . HIS B 1 71 ? 0.699 10.297 -0.299 1 98.88 71 HIS B CA 1
ATOM 1558 C C . HIS B 1 71 ? 1.493 10.258 -1.601 1 98.88 71 HIS B C 1
ATOM 1560 O O . HIS B 1 71 ? 2.633 9.781 -1.624 1 98.88 71 HIS B O 1
ATOM 1566 N N . THR B 1 72 ? 0.885 10.703 -2.705 1 98.88 72 THR B N 1
ATOM 1567 C CA . THR B 1 72 ? 1.689 10.961 -3.895 1 98.88 72 THR B CA 1
ATOM 1568 C C . THR B 1 72 ? 2.764 12.008 -3.602 1 98.88 72 THR B C 1
ATOM 1570 O O . THR B 1 72 ? 3.939 11.797 -3.902 1 98.88 72 THR B O 1
ATOM 1573 N N . GLU B 1 73 ? 2.379 13.141 -3.051 1 98.75 73 GLU B N 1
ATOM 1574 C CA . GLU B 1 73 ? 3.346 14.18 -2.705 1 98.75 73 GLU B CA 1
ATOM 1575 C C . GLU B 1 73 ? 4.379 13.664 -1.712 1 98.75 73 GLU B C 1
ATOM 1577 O O . GLU B 1 73 ? 5.57 13.969 -1.832 1 98.75 73 GLU B O 1
ATOM 1582 N N . GLU B 1 74 ? 3.926 12.898 -0.75 1 98.56 74 GLU B N 1
ATOM 1583 C CA . GLU B 1 74 ? 4.848 12.305 0.217 1 98.56 74 GLU B CA 1
ATOM 1584 C C . GLU B 1 74 ? 5.895 11.445 -0.476 1 98.56 74 GLU B C 1
ATOM 1586 O O . GLU B 1 74 ? 7.086 11.539 -0.173 1 98.56 74 GLU B O 1
ATOM 1591 N N . ALA B 1 75 ? 5.449 10.594 -1.377 1 98.88 75 ALA B N 1
ATOM 1592 C CA . ALA B 1 75 ? 6.363 9.711 -2.1 1 98.88 75 ALA B CA 1
ATOM 1593 C C . ALA B 1 75 ? 7.367 10.516 -2.916 1 98.88 75 ALA B C 1
ATOM 1595 O O . ALA B 1 75 ? 8.547 10.156 -3 1 98.88 75 ALA B O 1
ATOM 1596 N N . LYS B 1 76 ? 6.93 11.594 -3.512 1 98.75 76 LYS B N 1
ATOM 1597 C CA . LYS B 1 76 ? 7.828 12.453 -4.273 1 98.75 76 LYS B CA 1
ATOM 1598 C C . LYS B 1 76 ? 8.906 13.047 -3.377 1 98.75 76 LYS B C 1
ATOM 1600 O O . LYS B 1 76 ? 10.062 13.188 -3.793 1 98.75 76 LYS B O 1
ATOM 1605 N N . LEU B 1 77 ? 8.578 13.414 -2.176 1 98.06 77 LEU B N 1
ATOM 1606 C CA . LEU B 1 77 ? 9.547 13.945 -1.222 1 98.06 77 LEU B CA 1
ATOM 1607 C C . LEU B 1 77 ? 10.641 12.922 -0.935 1 98.06 77 LEU B C 1
ATOM 1609 O O . LEU B 1 77 ? 11.742 13.289 -0.513 1 98.06 77 LEU B O 1
ATOM 1613 N N . HIS B 1 78 ? 10.312 11.664 -1.146 1 97.88 78 HIS B N 1
ATOM 1614 C CA . HIS B 1 78 ? 11.289 10.602 -0.927 1 97.88 78 HIS B CA 1
ATOM 1615 C C . HIS B 1 78 ? 11.836 10.07 -2.25 1 97.88 78 HIS B C 1
ATOM 1617 O O . HIS B 1 78 ? 12.188 8.891 -2.354 1 97.88 78 HIS B O 1
ATOM 1623 N N . ASP B 1 79 ? 11.719 10.797 -3.281 1 97.88 79 ASP B N 1
ATOM 1624 C CA . ASP B 1 79 ? 12.398 10.648 -4.566 1 97.88 79 ASP B CA 1
ATOM 1625 C C . ASP B 1 79 ? 11.82 9.477 -5.355 1 97.88 79 ASP B C 1
ATOM 1627 O O . ASP B 1 79 ? 12.531 8.82 -6.121 1 97.88 79 ASP B O 1
ATOM 1631 N N . VAL B 1 80 ? 10.609 9.141 -5.121 1 98.81 80 VAL B N 1
ATOM 1632 C CA . VAL B 1 80 ? 9.93 8.219 -6.02 1 98.81 80 VAL B CA 1
ATOM 1633 C C . VAL B 1 80 ? 9.648 8.914 -7.352 1 98.81 80 VAL B C 1
ATOM 1635 O O . VAL B 1 80 ? 9.062 9.992 -7.387 1 98.81 80 VAL B O 1
ATOM 1638 N N . SER B 1 81 ? 10.094 8.305 -8.453 1 98.81 81 SER B N 1
ATOM 1639 C CA . SER B 1 81 ? 9.922 8.883 -9.781 1 98.81 81 SER B CA 1
ATOM 1640 C C . SER B 1 81 ? 8.469 8.828 -10.227 1 98.81 81 SER B C 1
ATOM 1642 O O . SER B 1 81 ? 7.66 8.094 -9.648 1 98.81 81 SER B O 1
ATOM 1644 N N . ASP B 1 82 ? 8.148 9.578 -11.242 1 98.75 82 ASP B N 1
ATOM 1645 C CA . ASP B 1 82 ? 6.809 9.531 -11.82 1 98.75 82 ASP B CA 1
ATOM 1646 C C . ASP B 1 82 ? 6.457 8.117 -12.273 1 98.75 82 ASP B C 1
ATOM 1648 O O . ASP B 1 82 ? 5.32 7.672 -12.117 1 98.75 82 ASP B O 1
ATOM 1652 N N . GLU B 1 83 ? 7.383 7.449 -12.859 1 98.75 83 GLU B N 1
ATOM 1653 C CA . GLU B 1 83 ? 7.164 6.07 -13.281 1 98.75 83 GLU B CA 1
ATOM 1654 C C . GLU B 1 83 ? 6.906 5.164 -12.078 1 98.75 83 GLU B C 1
ATOM 1656 O O . GLU B 1 83 ? 6.047 4.281 -12.133 1 98.75 83 GLU B O 1
ATOM 1661 N N . GLY B 1 84 ? 7.668 5.387 -11.008 1 98.88 84 GLY B N 1
ATOM 1662 C CA . GLY B 1 84 ? 7.438 4.637 -9.781 1 98.88 84 GLY B CA 1
ATOM 1663 C C . GLY B 1 84 ? 6.059 4.867 -9.195 1 98.88 84 GLY B C 1
ATOM 1664 O O . GLY B 1 84 ? 5.422 3.928 -8.711 1 98.88 84 GLY B O 1
ATOM 1665 N N . LEU B 1 85 ? 5.613 6.09 -9.227 1 98.94 85 LEU B N 1
ATOM 1666 C CA . LEU B 1 85 ? 4.277 6.414 -8.75 1 98.94 85 LEU B CA 1
ATOM 1667 C C . LEU B 1 85 ? 3.213 5.699 -9.57 1 98.94 85 LEU B C 1
ATOM 1669 O O . LEU B 1 85 ? 2.273 5.121 -9.023 1 98.94 85 LEU B O 1
ATOM 1673 N N . ALA B 1 86 ? 3.363 5.746 -10.867 1 98.81 86 ALA B N 1
ATOM 1674 C CA . ALA B 1 86 ? 2.426 5.055 -11.75 1 98.81 86 ALA B CA 1
ATOM 1675 C C . ALA B 1 86 ? 2.42 3.553 -11.477 1 98.81 86 ALA B C 1
ATOM 1677 O O . ALA B 1 86 ? 1.358 2.926 -11.445 1 98.81 86 ALA B O 1
ATOM 1678 N N . GLU B 1 87 ? 3.578 2.998 -11.266 1 98.81 87 GLU B N 1
ATOM 1679 C CA . GLU B 1 87 ? 3.686 1.573 -10.977 1 98.81 87 GLU B CA 1
ATOM 1680 C C . GLU B 1 87 ? 2.986 1.225 -9.664 1 98.81 87 GLU B C 1
ATOM 1682 O O . GLU B 1 87 ? 2.318 0.192 -9.562 1 98.81 87 GLU B O 1
ATOM 1687 N N . ALA B 1 88 ? 3.176 2.043 -8.641 1 98.94 88 ALA B N 1
ATOM 1688 C CA . ALA B 1 88 ? 2.52 1.799 -7.359 1 98.94 88 ALA B CA 1
ATOM 1689 C C . ALA B 1 88 ? 1.004 1.72 -7.527 1 98.94 88 ALA B C 1
ATOM 1691 O O . ALA B 1 88 ? 0.361 0.812 -6.996 1 98.94 88 ALA B O 1
ATOM 1692 N N . VAL B 1 89 ? 0.481 2.631 -8.289 1 98.94 89 VAL B N 1
ATOM 1693 C CA . VAL B 1 89 ? -0.96 2.652 -8.516 1 98.94 89 VAL B CA 1
ATOM 1694 C C . VAL B 1 89 ? -1.373 1.426 -9.328 1 98.94 89 VAL B C 1
ATOM 1696 O O . VAL B 1 89 ? -2.404 0.809 -9.047 1 98.94 89 VAL B O 1
ATOM 1699 N N . ASN B 1 90 ? -0.591 1.071 -10.328 1 98.94 90 ASN B N 1
ATOM 1700 C CA . ASN B 1 90 ? -0.896 -0.109 -11.133 1 98.94 90 ASN B CA 1
ATOM 1701 C C . ASN B 1 90 ? -0.833 -1.386 -10.297 1 98.94 90 ASN B C 1
ATOM 1703 O O . ASN B 1 90 ? -1.636 -2.299 -10.492 1 98.94 90 ASN B O 1
ATOM 1707 N N . VAL B 1 91 ? 0.13 -1.459 -9.406 1 98.94 91 VAL B N 1
ATOM 1708 C CA . VAL B 1 91 ? 0.219 -2.604 -8.5 1 98.94 91 VAL B CA 1
ATOM 1709 C C . VAL B 1 91 ? -1.047 -2.693 -7.656 1 98.94 91 VAL B C 1
ATOM 1711 O O . VAL B 1 91 ? -1.646 -3.764 -7.535 1 98.94 91 VAL B O 1
ATOM 1714 N N . ALA B 1 92 ? -1.44 -1.585 -7.074 1 98.94 92 ALA B N 1
ATOM 1715 C CA . ALA B 1 92 ? -2.666 -1.562 -6.281 1 98.94 92 ALA B CA 1
ATOM 1716 C C . ALA B 1 92 ? -3.871 -1.98 -7.121 1 98.94 92 ALA B C 1
ATOM 1718 O O . ALA B 1 92 ? -4.742 -2.709 -6.645 1 98.94 92 ALA B O 1
ATOM 1719 N N . ALA B 1 93 ? -3.943 -1.501 -8.352 1 98.94 93 ALA B N 1
ATOM 1720 C CA . ALA B 1 93 ? -5.031 -1.872 -9.25 1 98.94 93 ALA B CA 1
ATOM 1721 C C . ALA B 1 93 ? -5.047 -3.379 -9.5 1 98.94 93 ALA B C 1
ATOM 1723 O O . ALA B 1 93 ? -6.113 -3.992 -9.547 1 98.94 93 ALA B O 1
ATOM 1724 N N . ASN B 1 94 ? -3.916 -3.908 -9.688 1 98.81 94 ASN B N 1
ATOM 1725 C CA . ASN B 1 94 ? -3.818 -5.348 -9.914 1 98.81 94 ASN B CA 1
ATOM 1726 C C . ASN B 1 94 ? -4.293 -6.137 -8.695 1 98.81 94 ASN B C 1
ATOM 1728 O O . ASN B 1 94 ? -4.938 -7.176 -8.836 1 98.81 94 ASN B O 1
ATOM 1732 N N . VAL B 1 95 ? -3.912 -5.703 -7.484 1 98.88 95 VAL B N 1
ATOM 1733 C CA . VAL B 1 95 ? -4.395 -6.34 -6.266 1 98.88 95 VAL B CA 1
ATOM 1734 C C . VAL B 1 95 ? -5.918 -6.312 -6.234 1 98.88 95 VAL B C 1
ATOM 1736 O O . VAL B 1 95 ? -6.559 -7.32 -5.93 1 98.88 95 VAL B O 1
ATOM 1739 N N . LYS B 1 96 ? -6.508 -5.145 -6.555 1 98.81 96 LYS B N 1
ATOM 1740 C CA . LYS B 1 96 ? -7.961 -5.031 -6.598 1 98.81 96 LYS B CA 1
ATOM 1741 C C . LYS B 1 96 ? -8.562 -5.996 -7.617 1 98.81 96 LYS B C 1
ATOM 1743 O O . LYS B 1 96 ? -9.602 -6.602 -7.371 1 98.81 96 LYS B O 1
ATOM 1748 N N . TYR B 1 97 ? -7.977 -6.094 -8.766 1 98.69 97 TYR B N 1
ATOM 1749 C CA . TYR B 1 97 ? -8.43 -6.984 -9.836 1 98.69 97 TYR B CA 1
ATOM 1750 C C . TYR B 1 97 ? -8.492 -8.43 -9.344 1 98.69 97 TYR B C 1
ATOM 1752 O O . TYR B 1 97 ? -9.547 -9.062 -9.391 1 98.69 97 TYR B O 1
ATOM 1760 N N . PHE B 1 98 ? -7.406 -8.945 -8.805 1 98.5 98 PHE B N 1
ATOM 1761 C CA . PHE B 1 98 ? -7.371 -10.344 -8.391 1 98.5 98 PHE B CA 1
ATOM 1762 C C . PHE B 1 98 ? -8.219 -10.555 -7.141 1 98.5 98 PHE B C 1
ATOM 1764 O O . PHE B 1 98 ? -8.812 -11.625 -6.965 1 98.5 98 PHE B O 1
ATOM 1771 N N . SER B 1 99 ? -8.234 -9.555 -6.25 1 98.75 99 SER B N 1
ATOM 1772 C CA . SER B 1 99 ? -9.164 -9.633 -5.129 1 98.75 99 SER B CA 1
ATOM 1773 C C . SER B 1 99 ? -10.586 -9.906 -5.613 1 98.75 99 SER B C 1
ATOM 1775 O O . SER B 1 99 ? -11.273 -10.781 -5.082 1 98.75 99 SER B O 1
ATOM 1777 N N . THR B 1 100 ? -11.055 -9.141 -6.566 1 98.75 100 THR B N 1
ATOM 1778 C CA . THR B 1 100 ? -12.398 -9.281 -7.117 1 98.75 100 THR B CA 1
ATOM 1779 C C . THR B 1 100 ? -12.609 -10.688 -7.68 1 98.75 100 THR B C 1
ATOM 1781 O O . THR B 1 100 ? -13.648 -11.305 -7.434 1 98.75 100 THR B O 1
ATOM 1784 N N . ILE B 1 101 ? -11.656 -11.203 -8.406 1 98.38 101 ILE B N 1
ATOM 1785 C CA . ILE B 1 101 ? -11.742 -12.531 -9 1 98.38 101 ILE B CA 1
ATOM 1786 C C . ILE B 1 101 ? -11.859 -13.586 -7.902 1 98.38 101 ILE B C 1
ATOM 1788 O O . ILE B 1 101 ? -12.742 -14.445 -7.949 1 98.38 101 ILE B O 1
ATOM 1792 N N . LEU B 1 102 ? -10.984 -13.508 -6.922 1 98.56 102 LEU B N 1
ATOM 1793 C CA . LEU B 1 102 ? -10.922 -14.508 -5.867 1 98.56 102 LEU B CA 1
ATOM 1794 C C . LEU B 1 102 ? -12.211 -14.523 -5.051 1 98.56 102 LEU B C 1
ATOM 1796 O O . LEU B 1 102 ? -12.766 -15.594 -4.773 1 98.56 102 LEU B O 1
ATOM 1800 N N . HIS B 1 103 ? -12.688 -13.398 -4.66 1 98.75 103 HIS B N 1
ATOM 1801 C CA . HIS B 1 103 ? -13.945 -13.32 -3.92 1 98.75 103 HIS B CA 1
ATOM 1802 C C . HIS B 1 103 ? -15.125 -13.75 -4.785 1 98.75 103 HIS B C 1
ATOM 1804 O O . HIS B 1 103 ? -16 -14.492 -4.328 1 98.75 103 HIS B O 1
ATOM 1810 N N . GLY B 1 104 ? -15.188 -13.211 -5.996 1 98.44 104 GLY B N 1
ATOM 1811 C CA . GLY B 1 104 ? -16.281 -13.555 -6.895 1 98.44 104 GLY B CA 1
ATOM 1812 C C . GLY B 1 104 ? -16.375 -15.039 -7.18 1 98.44 104 GLY B C 1
ATOM 1813 O O . GLY B 1 104 ? -17.469 -15.578 -7.332 1 98.44 104 GLY B O 1
ATOM 1814 N N . ALA B 1 105 ? -15.258 -15.688 -7.281 1 98.19 105 ALA B N 1
ATOM 1815 C CA . ALA B 1 105 ? -15.203 -17.125 -7.543 1 98.19 105 ALA B CA 1
ATOM 1816 C C . ALA B 1 105 ? -15.383 -17.922 -6.258 1 98.19 105 ALA B C 1
ATOM 1818 O O . ALA B 1 105 ? -15.445 -19.156 -6.289 1 98.19 105 ALA B O 1
ATOM 1819 N N . GLU B 1 106 ? -15.406 -17.25 -5.117 1 98.25 106 GLU B N 1
ATOM 1820 C CA . GLU B 1 106 ? -15.562 -17.875 -3.811 1 98.25 106 GLU B CA 1
ATOM 1821 C C . GLU B 1 106 ? -14.5 -18.938 -3.586 1 98.25 106 GLU B C 1
ATOM 1823 O O . GLU B 1 106 ? -14.82 -20.078 -3.203 1 98.25 106 GLU B O 1
ATOM 1828 N N . VAL B 1 107 ? -13.32 -18.531 -3.877 1 98.31 107 VAL B N 1
ATOM 1829 C CA . VAL B 1 107 ? -12.203 -19.453 -3.713 1 98.31 107 VAL B CA 1
ATOM 1830 C C . VAL B 1 107 ? -12.109 -19.906 -2.254 1 98.31 107 VAL B C 1
ATOM 1832 O O . VAL B 1 107 ? -12.289 -19.094 -1.34 1 98.31 107 VAL B O 1
ATOM 1835 N N . ASP B 1 108 ? -11.82 -21.203 -2.072 1 98.38 108 ASP B N 1
ATOM 1836 C CA . ASP B 1 108 ? -11.656 -21.719 -0.719 1 98.38 108 ASP B CA 1
ATOM 1837 C C . ASP B 1 108 ? -10.391 -21.156 -0.066 1 98.38 108 ASP B C 1
ATOM 1839 O O . ASP B 1 108 ? -9.281 -21.375 -0.561 1 98.38 108 ASP B O 1
ATOM 1843 N N . MET B 1 109 ? -10.539 -20.516 1.021 1 98.25 109 MET B N 1
ATOM 1844 C CA . MET B 1 109 ? -9.438 -19.812 1.656 1 98.25 109 MET B CA 1
ATOM 1845 C C . MET B 1 109 ? -8.352 -20.781 2.107 1 98.25 109 MET B C 1
ATOM 1847 O O . MET B 1 109 ? -7.16 -20.469 2.016 1 98.25 109 MET B O 1
ATOM 1851 N N . ASP B 1 110 ? -8.742 -21.891 2.641 1 98.31 110 ASP B N 1
ATOM 1852 C CA . ASP B 1 110 ? -7.754 -22.859 3.105 1 98.31 110 ASP B CA 1
ATOM 1853 C C . ASP B 1 110 ? -6.926 -23.406 1.942 1 98.31 110 ASP B C 1
ATOM 1855 O O . ASP B 1 110 ? -5.707 -23.547 2.059 1 98.31 110 ASP B O 1
ATOM 1859 N N . ALA B 1 111 ? -7.594 -23.766 0.905 1 98.06 111 ALA B N 1
ATOM 1860 C CA . ALA B 1 111 ? -6.887 -24.234 -0.284 1 98.06 111 ALA B CA 1
ATOM 1861 C C . ALA B 1 111 ? -5.961 -23.156 -0.833 1 98.06 111 ALA B C 1
ATOM 1863 O O . ALA B 1 111 ? -4.82 -2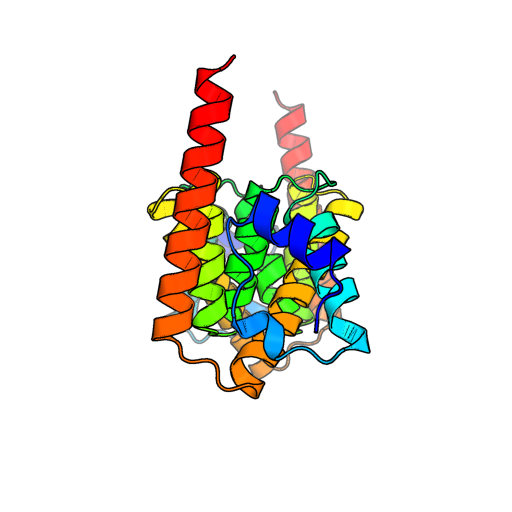3.438 -1.205 1 98.06 111 ALA B O 1
ATOM 1864 N N . PHE B 1 112 ? -6.5 -21.984 -0.864 1 98.56 112 PHE B N 1
ATOM 1865 C CA . PHE B 1 112 ? -5.707 -20.844 -1.316 1 98.56 112 PHE B CA 1
ATOM 1866 C C . PHE B 1 112 ? -4.457 -20.688 -0.462 1 98.56 112 PHE B C 1
ATOM 1868 O O . PHE B 1 112 ? -3.357 -20.484 -0.989 1 98.56 112 PHE B O 1
ATOM 1875 N N . ALA B 1 113 ? -4.59 -20.719 0.826 1 98.31 113 ALA B N 1
ATOM 1876 C CA . ALA B 1 113 ? -3.479 -20.562 1.758 1 98.31 113 ALA B CA 1
ATOM 1877 C C . ALA B 1 113 ? -2.436 -21.656 1.566 1 98.31 113 ALA B C 1
ATOM 1879 O O . ALA B 1 113 ? -1.231 -21.391 1.585 1 98.31 113 ALA B O 1
ATOM 1880 N N . THR B 1 114 ? -2.904 -22.828 1.404 1 98.31 114 THR B N 1
ATOM 1881 C CA . THR B 1 114 ? -2.006 -23.953 1.199 1 98.31 114 THR B CA 1
ATOM 1882 C C . THR B 1 114 ? -1.192 -23.781 -0.079 1 98.31 114 THR B C 1
ATOM 1884 O O . THR B 1 114 ? 0.028 -23.953 -0.073 1 98.31 114 THR B O 1
ATOM 1887 N N . GLU B 1 115 ? -1.855 -23.406 -1.131 1 98.44 115 GLU B N 1
ATOM 1888 C CA . GLU B 1 115 ? -1.166 -23.188 -2.398 1 98.44 115 GLU B CA 1
ATOM 1889 C C . GLU B 1 115 ? -0.175 -22.031 -2.295 1 98.44 115 GLU B C 1
ATOM 1891 O O . GLU B 1 115 ? 0.925 -22.094 -2.848 1 98.44 115 GLU B O 1
ATOM 1896 N N . THR B 1 116 ? -0.585 -20.984 -1.632 1 98.56 116 THR B N 1
ATOM 1897 C CA . THR B 1 116 ? 0.292 -19.844 -1.441 1 98.56 116 THR B CA 1
ATOM 1898 C C . THR B 1 116 ? 1.568 -20.25 -0.711 1 98.56 116 THR B C 1
ATOM 1900 O O . THR B 1 116 ? 2.668 -19.844 -1.103 1 98.56 116 THR B O 1
ATOM 1903 N N . ASP B 1 117 ? 1.419 -21.047 0.326 1 98.25 117 ASP B N 1
ATOM 1904 C CA . ASP B 1 117 ? 2.572 -21.516 1.093 1 98.25 117 ASP B CA 1
ATOM 1905 C C . ASP B 1 117 ? 3.502 -22.359 0.229 1 98.25 117 ASP B C 1
ATOM 1907 O O . ASP B 1 117 ? 4.727 -22.234 0.317 1 98.25 117 ASP B O 1
ATOM 1911 N N . GLU B 1 118 ? 2.932 -23.25 -0.542 1 98.56 118 GLU B N 1
ATOM 1912 C CA . GLU B 1 118 ? 3.721 -24.094 -1.426 1 98.56 118 GLU B CA 1
ATOM 1913 C C . GLU B 1 118 ? 4.48 -23.266 -2.459 1 98.56 118 GLU B C 1
ATOM 1915 O O . GLU B 1 118 ? 5.637 -23.562 -2.771 1 98.56 118 GLU B O 1
ATOM 1920 N N . ILE B 1 119 ? 3.805 -22.281 -2.979 1 98.31 119 ILE B N 1
ATOM 1921 C CA . ILE B 1 119 ? 4.422 -21.391 -3.955 1 98.31 119 ILE B CA 1
ATOM 1922 C C . ILE B 1 119 ? 5.598 -20.656 -3.311 1 98.31 119 ILE B C 1
ATOM 1924 O O . ILE B 1 119 ? 6.691 -20.609 -3.875 1 98.31 119 ILE B O 1
ATOM 1928 N N . ALA B 1 120 ? 5.387 -20.109 -2.18 1 98.25 120 ALA B N 1
ATOM 1929 C CA . ALA B 1 120 ? 6.441 -19.375 -1.473 1 98.25 120 ALA B CA 1
ATOM 1930 C C . ALA B 1 120 ? 7.629 -20.297 -1.183 1 98.25 120 ALA B C 1
ATOM 1932 O O . ALA B 1 120 ? 8.781 -19.875 -1.317 1 98.25 120 ALA B O 1
ATOM 1933 N N . GLU B 1 121 ? 7.312 -21.469 -0.726 1 97.69 121 GLU B N 1
ATOM 1934 C CA . GLU B 1 121 ? 8.367 -22.438 -0.44 1 97.69 121 GLU B CA 1
ATOM 1935 C C . GLU B 1 121 ? 9.188 -22.734 -1.689 1 97.69 121 GLU B C 1
ATOM 1937 O O . GLU B 1 121 ? 10.414 -22.812 -1.632 1 97.69 121 GLU B O 1
ATOM 1942 N N . HIS B 1 122 ? 8.523 -23 -2.762 1 98.12 122 HIS B N 1
ATOM 1943 C CA . HIS B 1 122 ? 9.211 -23.266 -4.02 1 98.12 122 HIS B CA 1
ATOM 1944 C C . HIS B 1 122 ? 10.156 -22.125 -4.387 1 98.12 122 HIS B C 1
ATOM 1946 O O . HIS B 1 122 ? 11.297 -22.359 -4.777 1 98.12 122 HIS B O 1
ATOM 1952 N N . ILE B 1 123 ? 9.688 -20.938 -4.297 1 97 123 ILE B N 1
ATOM 1953 C CA . ILE B 1 123 ? 10.477 -19.766 -4.66 1 97 123 ILE B CA 1
ATOM 1954 C C . ILE B 1 123 ? 11.688 -19.656 -3.732 1 97 123 ILE B C 1
ATOM 1956 O O . ILE B 1 123 ? 12.797 -19.375 -4.184 1 97 123 ILE B O 1
ATOM 1960 N N . ARG B 1 124 ? 11.453 -19.844 -2.465 1 96.44 124 ARG B N 1
ATOM 1961 C CA . ARG B 1 124 ? 12.555 -19.812 -1.516 1 96.44 124 ARG B CA 1
ATOM 1962 C C . ARG B 1 124 ? 13.633 -20.828 -1.893 1 96.44 124 ARG B C 1
ATOM 1964 O O . ARG B 1 124 ? 14.828 -20.531 -1.829 1 96.44 124 ARG B O 1
ATOM 1971 N N . GLU B 1 125 ? 13.211 -21.969 -2.246 1 95.81 125 GLU B N 1
ATOM 1972 C CA . GLU B 1 125 ? 14.133 -23.031 -2.617 1 95.81 125 GLU B CA 1
ATOM 1973 C C . GLU B 1 125 ? 14.914 -22.672 -3.881 1 95.81 125 GLU B C 1
ATOM 1975 O O . GLU B 1 125 ? 16.109 -22.953 -3.982 1 95.81 125 GLU B O 1
ATOM 1980 N N . GLN B 1 126 ? 14.164 -22.125 -4.785 1 94.69 126 GLN B N 1
ATOM 1981 C CA . GLN B 1 126 ? 14.82 -21.734 -6.027 1 94.69 126 GLN B CA 1
ATOM 1982 C C . GLN B 1 126 ? 15.859 -20.641 -5.773 1 94.69 126 GLN B C 1
ATOM 1984 O O . GLN B 1 126 ? 16.938 -20.656 -6.367 1 94.69 126 GLN B O 1
ATOM 1989 N N . GLU B 1 127 ? 15.523 -19.719 -4.992 1 92.19 127 GLU B N 1
ATOM 1990 C CA . GLU B 1 127 ? 16.438 -18.641 -4.672 1 92.19 127 GLU B CA 1
ATOM 1991 C C . GLU B 1 127 ? 17.656 -19.156 -3.91 1 92.19 127 GLU B C 1
ATOM 1993 O O . GLU B 1 127 ? 18.781 -18.672 -4.129 1 92.19 127 GLU B O 1
ATOM 1998 N N . ALA B 1 128 ? 17.438 -20.016 -2.99 1 91.38 128 ALA B N 1
ATOM 1999 C CA . ALA B 1 128 ? 18.531 -20.609 -2.23 1 91.38 128 ALA B CA 1
ATOM 2000 C C . ALA B 1 128 ? 19.484 -21.375 -3.145 1 91.38 128 ALA B C 1
ATOM 2002 O O . ALA B 1 128 ? 20.703 -21.312 -2.992 1 91.38 128 ALA B O 1
ATOM 2003 N N . ALA B 1 129 ? 18.828 -22.062 -4.07 1 90.12 129 ALA B N 1
ATOM 2004 C CA . ALA B 1 129 ? 19.641 -22.844 -5.012 1 90.12 129 ALA B CA 1
ATOM 2005 C C . ALA B 1 129 ? 20.469 -21.922 -5.902 1 90.12 129 ALA B C 1
ATOM 2007 O O . ALA B 1 129 ? 21.641 -22.219 -6.195 1 90.12 129 ALA B O 1
ATOM 2008 N N . ALA B 1 130 ? 19.953 -20.953 -6.371 1 85.38 130 ALA B N 1
ATOM 2009 C CA . ALA B 1 130 ? 20.641 -20 -7.23 1 85.38 130 ALA B CA 1
ATOM 2010 C C . ALA B 1 130 ? 21.781 -19.297 -6.473 1 85.38 130 ALA B C 1
ATOM 2012 O O . ALA B 1 130 ? 22.828 -19.031 -7.043 1 85.38 130 ALA B O 1
ATOM 2013 N N . ALA B 1 131 ? 21.547 -18.969 -5.156 1 85.56 131 ALA B N 1
ATOM 2014 C CA . ALA B 1 131 ? 22.547 -18.312 -4.324 1 85.56 131 ALA B CA 1
ATOM 2015 C C . ALA B 1 131 ? 23.719 -19.234 -4.027 1 85.56 131 ALA B C 1
ATOM 2017 O O . ALA B 1 131 ? 24.844 -18.781 -3.879 1 85.56 131 ALA B O 1
ATOM 2018 N N . GLY B 1 132 ? 23.359 -20.438 -3.912 1 81.62 132 GLY B N 1
ATOM 2019 C CA . GLY B 1 132 ? 24.391 -21.438 -3.643 1 81.62 132 GLY B CA 1
ATOM 2020 C C . GLY B 1 132 ? 25.203 -21.812 -4.871 1 81.62 132 GLY B C 1
ATOM 2021 O O . GLY B 1 132 ? 26.281 -22.375 -4.754 1 81.62 132 GLY B O 1
ATOM 2022 N N . ALA B 1 133 ? 24.703 -21.594 -5.945 1 80.12 133 ALA B N 1
ATOM 2023 C CA . ALA B 1 133 ? 25.422 -21.906 -7.18 1 80.12 133 ALA B CA 1
ATOM 2024 C C . ALA B 1 133 ? 26.406 -20.812 -7.539 1 80.12 133 ALA B C 1
ATOM 2026 O O . ALA B 1 133 ? 27.344 -21.031 -8.305 1 80.12 133 ALA B O 1
ATOM 2027 N N . ASP B 1 134 ? 26.391 -19.484 -7.156 1 66.06 134 ASP B N 1
ATOM 2028 C CA . ASP B 1 134 ? 27.359 -18.422 -7.402 1 66.06 134 ASP B CA 1
ATOM 2029 C C . ASP B 1 134 ? 28.531 -18.484 -6.426 1 66.06 134 ASP B C 1
ATOM 2031 O O . ASP B 1 134 ? 29.672 -18.219 -6.793 1 66.06 134 ASP B O 1
#